Protein AF-A0A6J8AT27-F1 (afdb_monomer_lite)

Sequence (338 aa):
MALLATCAKSGTFAFSKFGLFKLCPSSYSIGSSINRNYVTKKEKIDIHSLPKAPKRPMTSYLEFYKNHYNEIVENNNLQTDKKKASKAVQICSGMWESLDDVTRKGYQDRAHARLEAYKEEMQKFKDSLTPEQKELLKEAKKQKREEKVKKKEKKEEKQKNVEHGLPKRPLSSYMFFVNSKMPNPYSDKSATEYVQMLGHEWKELSKEDKQSFEELAAEAKEEYSLKMTQWVENMVEQGDGSDVKVSLLQKELEKLEVPKKNTSGYQIYRHHHKEGPLWSTLSDEEKEKWVKKAVKDLHRYEKEMEEWYQKIEDKGKTDFVEEMFELIKTNKKKPTKK

Structure (mmCIF, N/CA/C/O backbone):
data_AF-A0A6J8AT27-F1
#
_entry.id   AF-A0A6J8AT27-F1
#
loop_
_atom_site.group_PDB
_atom_site.id
_atom_site.type_symbol
_atom_site.label_atom_id
_atom_site.label_alt_id
_atom_site.label_comp_id
_atom_site.label_asym_id
_atom_site.label_entity_id
_atom_site.label_seq_id
_atom_site.pdbx_PDB_ins_code
_atom_site.Cartn_x
_atom_site.Cartn_y
_atom_site.Cartn_z
_atom_site.occupancy
_atom_site.B_iso_or_equiv
_atom_site.auth_seq_id
_atom_site.auth_comp_id
_atom_site.auth_asym_id
_atom_site.auth_atom_id
_atom_site.pdbx_PDB_model_num
ATOM 1 N N . MET A 1 1 ? -71.334 -2.312 26.189 1.00 34.91 1 MET A N 1
ATOM 2 C CA . MET A 1 1 ? -71.419 -1.280 27.245 1.00 34.91 1 MET A CA 1
ATOM 3 C C . MET A 1 1 ? -69.989 -0.910 27.608 1.00 34.91 1 MET A C 1
ATOM 5 O O . MET A 1 1 ? -69.280 -1.767 28.102 1.00 34.91 1 MET A O 1
ATOM 9 N N . ALA A 1 2 ? -69.426 0.119 26.979 1.00 34.34 2 ALA A N 1
ATOM 10 C CA . ALA A 1 2 ? -69.511 1.532 27.371 1.00 34.34 2 ALA A CA 1
ATOM 11 C C . ALA A 1 2 ? -68.630 1.850 28.592 1.00 34.34 2 ALA A C 1
ATOM 13 O O . ALA A 1 2 ? -68.948 1.402 29.684 1.00 34.34 2 ALA A O 1
ATOM 14 N N . LEU A 1 3 ? -67.553 2.607 28.334 1.00 33.44 3 LEU A N 1
ATOM 15 C CA . LEU A 1 3 ? -66.876 3.639 29.149 1.00 33.44 3 LEU A CA 1
ATOM 16 C C . LEU A 1 3 ? -65.712 4.169 28.264 1.00 33.44 3 LEU A C 1
ATOM 18 O O . LEU A 1 3 ? -64.708 3.485 28.108 1.00 33.44 3 LEU A O 1
ATOM 22 N N . LEU A 1 4 ? -65.962 5.101 27.328 1.00 37.53 4 LEU A N 1
ATOM 23 C CA . LEU A 1 4 ? -65.760 6.571 27.412 1.00 37.53 4 LEU A CA 1
ATOM 24 C C . LEU A 1 4 ? -64.344 6.968 27.895 1.00 37.53 4 LEU A C 1
ATOM 26 O O . LEU A 1 4 ? -63.989 6.665 29.024 1.00 37.53 4 LEU A O 1
ATOM 30 N N . ALA A 1 5 ? -63.463 7.449 26.996 1.00 32.72 5 ALA A N 1
ATOM 31 C CA . ALA A 1 5 ? -63.202 8.872 26.648 1.00 32.72 5 ALA A CA 1
ATOM 32 C C . ALA A 1 5 ? -62.362 9.569 27.753 1.00 32.72 5 ALA A C 1
ATOM 34 O O . ALA A 1 5 ? -62.680 9.418 28.918 1.00 32.72 5 ALA A O 1
ATOM 35 N N . THR A 1 6 ? -61.250 10.286 27.563 1.00 30.66 6 THR A N 1
ATOM 36 C CA . THR A 1 6 ? -60.749 11.233 26.550 1.00 30.66 6 THR A CA 1
ATOM 37 C C . THR A 1 6 ? -59.268 11.527 26.871 1.00 30.66 6 THR A C 1
ATOM 39 O O . THR A 1 6 ? -58.962 11.672 28.050 1.00 30.66 6 THR A O 1
ATOM 42 N N . CYS A 1 7 ? -58.383 11.753 25.892 1.00 27.89 7 CYS A N 1
ATOM 43 C CA . CYS A 1 7 ? -57.452 12.899 25.927 1.00 27.89 7 CYS A CA 1
ATOM 44 C C . CYS A 1 7 ? -56.793 13.113 24.557 1.00 27.89 7 CYS A C 1
ATOM 46 O O . CYS A 1 7 ? -56.436 12.167 23.858 1.00 27.89 7 CYS A O 1
ATOM 48 N N . ALA A 1 8 ? -56.694 14.379 24.175 1.00 30.05 8 ALA A N 1
ATOM 49 C CA . ALA A 1 8 ? -56.298 14.869 22.872 1.00 30.05 8 ALA A CA 1
ATOM 50 C C . ALA A 1 8 ? -54.830 15.328 22.850 1.00 30.05 8 ALA A C 1
ATOM 52 O O . ALA A 1 8 ? -54.323 15.832 23.843 1.00 30.05 8 ALA A O 1
ATOM 53 N N . LYS A 1 9 ? -54.237 15.250 21.651 1.00 37.06 9 LYS A N 1
ATOM 54 C CA . LYS A 1 9 ? -53.250 16.176 21.061 1.00 37.06 9 LYS A CA 1
ATOM 55 C C . LYS A 1 9 ? -52.010 16.553 21.892 1.00 37.06 9 LYS A C 1
ATOM 57 O O . LYS A 1 9 ? -52.036 17.527 22.634 1.00 37.06 9 LYS A O 1
ATOM 62 N N . SER A 1 10 ? -50.874 15.969 21.516 1.00 31.59 10 SER A N 1
ATOM 63 C CA . SER A 1 10 ? -49.623 16.707 21.269 1.00 31.59 10 SER A CA 1
ATOM 64 C C . SER A 1 10 ? -48.615 15.821 20.521 1.00 31.59 10 SER A C 1
ATOM 66 O O . SER A 1 10 ? -48.474 14.642 20.821 1.00 31.59 10 SER A O 1
ATOM 68 N N . GLY A 1 11 ? -47.929 16.386 19.522 1.00 30.30 11 GLY A N 1
ATOM 69 C CA . GLY A 1 11 ? -46.690 15.812 18.983 1.00 30.30 11 GLY A CA 1
ATOM 70 C C . GLY A 1 11 ? -46.815 14.838 17.811 1.00 30.30 11 GLY A C 1
ATOM 71 O O . GLY A 1 11 ? -46.318 13.720 17.874 1.00 30.30 11 GLY A O 1
ATOM 72 N N . THR A 1 12 ? -47.390 15.269 16.689 1.00 34.19 12 THR A N 1
ATOM 73 C CA . THR A 1 12 ? -47.026 14.700 15.383 1.00 34.19 12 THR A CA 1
ATOM 74 C C . THR A 1 12 ? -45.590 15.119 15.047 1.00 34.19 12 THR A C 1
ATOM 76 O O . THR A 1 12 ? -45.389 16.171 14.445 1.00 34.19 12 THR A O 1
ATOM 79 N N . PHE A 1 13 ? -44.598 14.321 15.447 1.00 31.80 13 PHE A N 1
ATOM 80 C CA . PHE A 1 13 ? -43.257 14.347 14.855 1.00 31.80 13 PHE A CA 1
ATOM 81 C C . PHE A 1 13 ? -43.034 13.050 14.075 1.00 31.80 13 PHE A C 1
ATOM 83 O O . PHE A 1 13 ? -43.391 11.952 14.501 1.00 31.80 13 PHE A O 1
ATOM 90 N N . ALA A 1 14 ? -42.561 13.216 12.847 1.00 33.97 14 ALA A N 1
ATOM 91 C CA . ALA A 1 14 ? -42.683 12.263 11.763 1.00 33.97 14 ALA A CA 1
ATOM 92 C C . ALA A 1 14 ? -41.766 11.033 11.910 1.00 33.97 14 ALA A C 1
ATOM 94 O O . ALA A 1 14 ? -40.697 10.973 11.313 1.00 33.97 14 ALA A O 1
ATOM 95 N N . PHE A 1 15 ? -42.246 9.974 12.564 1.00 32.34 15 PHE A N 1
ATOM 96 C CA . PHE A 1 15 ? -41.710 8.609 12.424 1.00 32.34 15 PHE A CA 1
ATOM 97 C C . PHE A 1 15 ? -42.198 7.925 11.126 1.00 32.34 15 PHE A C 1
ATOM 99 O O . PHE A 1 15 ? -42.659 6.789 11.125 1.00 32.34 15 PHE A O 1
ATOM 106 N N . SER A 1 16 ? -42.122 8.6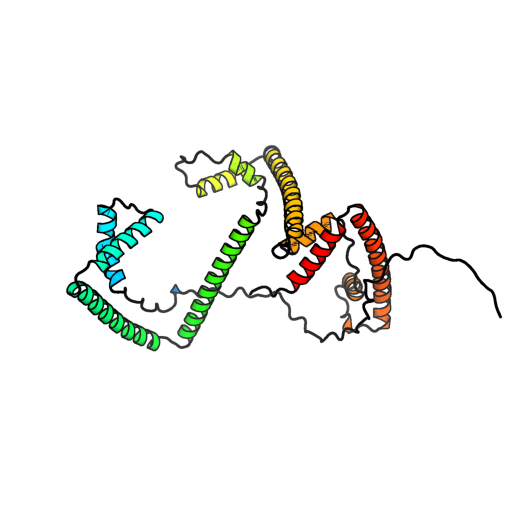25 9.987 1.00 30.66 16 SER A N 1
ATOM 107 C CA . SER A 1 16 ? -42.630 8.139 8.687 1.00 30.66 16 SER A CA 1
ATOM 108 C C . SER A 1 16 ? -41.528 7.797 7.669 1.00 30.66 16 SER A C 1
ATOM 110 O O . SER A 1 16 ? -41.795 7.764 6.467 1.00 30.66 16 SER A O 1
ATOM 112 N N . LYS A 1 17 ? -40.289 7.527 8.105 1.00 39.59 17 LYS A N 1
ATOM 113 C CA . LYS A 1 17 ? -39.197 7.126 7.188 1.00 39.59 17 LYS A CA 1
ATOM 114 C C . LYS A 1 17 ? -38.562 5.759 7.432 1.00 39.59 17 LYS A C 1
ATOM 116 O O . LYS A 1 17 ? -37.803 5.308 6.581 1.00 39.59 17 LYS A O 1
ATOM 121 N N . PHE A 1 18 ? -38.932 5.041 8.488 1.00 36.94 18 PHE A N 1
ATOM 122 C CA . PHE A 1 18 ? -38.456 3.675 8.693 1.00 36.94 18 PHE A CA 1
ATOM 123 C C . PHE A 1 18 ? -39.586 2.689 8.432 1.00 36.94 18 PHE A C 1
ATOM 125 O O . PHE A 1 18 ? -40.403 2.385 9.295 1.00 36.94 18 PHE A O 1
ATOM 132 N N . GLY A 1 19 ? -39.641 2.208 7.188 1.00 28.97 19 GLY A N 1
ATOM 133 C CA . GLY A 1 19 ? -40.446 1.048 6.846 1.00 28.97 19 GLY A CA 1
ATOM 134 C C . GLY A 1 19 ? -40.080 -0.098 7.782 1.00 28.97 19 GLY A C 1
ATOM 135 O O . GLY A 1 19 ? -38.922 -0.517 7.823 1.00 28.97 19 GLY A O 1
ATOM 136 N N . LEU A 1 20 ? -41.075 -0.584 8.530 1.00 31.92 20 LEU A N 1
ATOM 137 C CA . LEU A 1 20 ? -40.986 -1.837 9.262 1.00 31.92 20 LEU A CA 1
ATOM 138 C C . LEU A 1 20 ? -40.380 -2.890 8.333 1.00 31.92 20 LEU A C 1
ATOM 140 O O . LEU A 1 20 ? -40.971 -3.261 7.314 1.00 31.92 20 LEU A O 1
ATOM 144 N N . PHE A 1 21 ? -39.197 -3.372 8.706 1.00 31.98 21 PHE A N 1
ATOM 145 C CA . PHE A 1 21 ? -38.615 -4.585 8.164 1.00 31.98 21 PHE A CA 1
ATOM 146 C C . PHE A 1 21 ? -39.621 -5.716 8.399 1.00 31.98 21 PHE A C 1
ATOM 148 O O . PHE A 1 21 ? -39.691 -6.297 9.481 1.00 31.98 21 PHE A O 1
ATOM 155 N N . LYS A 1 22 ? -40.428 -6.031 7.378 1.00 31.80 22 LYS A N 1
ATOM 156 C CA . LYS A 1 22 ? -41.138 -7.306 7.313 1.00 31.80 22 LYS A CA 1
ATOM 157 C C . LYS A 1 22 ? -40.077 -8.391 7.441 1.00 31.80 22 LYS A C 1
ATOM 159 O O . LYS A 1 22 ? -39.197 -8.508 6.588 1.00 31.80 22 LYS A O 1
ATOM 164 N N . LEU A 1 23 ? -40.159 -9.147 8.530 1.00 31.53 23 LEU A N 1
ATOM 165 C CA . LEU A 1 23 ? -39.423 -10.382 8.744 1.00 31.53 23 LEU A CA 1
ATOM 166 C C . LEU A 1 23 ? -39.651 -11.284 7.526 1.00 31.53 23 LEU A C 1
ATOM 168 O O . LEU A 1 23 ? -40.709 -11.888 7.373 1.00 31.53 23 LEU A O 1
ATOM 172 N N . CYS A 1 24 ? -38.668 -11.328 6.631 1.00 26.86 24 CYS A N 1
ATOM 173 C CA . CYS A 1 24 ? -38.607 -12.328 5.582 1.00 26.86 24 CYS A CA 1
ATOM 174 C C . CYS A 1 24 ? -37.976 -13.578 6.215 1.00 2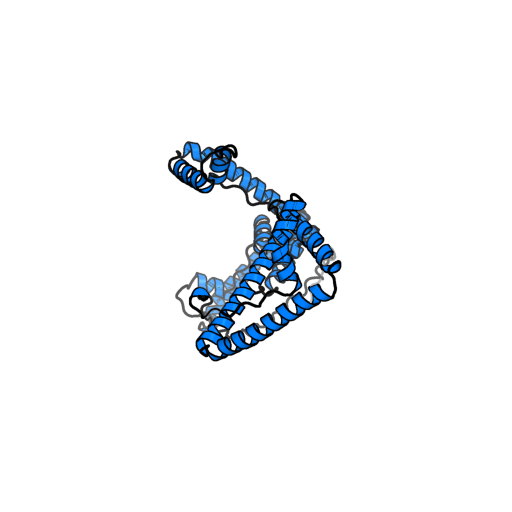6.86 24 CYS A C 1
ATOM 176 O O . CYS A 1 24 ? -36.870 -13.469 6.761 1.00 26.86 24 CYS A O 1
ATOM 178 N N . PRO A 1 25 ? -38.650 -14.742 6.215 1.00 30.45 25 PRO A N 1
ATOM 179 C CA . PRO A 1 25 ? -38.074 -15.964 6.749 1.00 30.45 25 PRO A CA 1
ATOM 180 C C . PRO A 1 25 ? -36.853 -16.325 5.905 1.00 30.45 25 PRO A C 1
ATOM 182 O O . PRO A 1 25 ? -36.943 -16.627 4.717 1.00 30.45 25 PRO A O 1
ATOM 185 N N . SER A 1 26 ? -35.687 -16.232 6.535 1.00 31.05 26 SER A N 1
ATOM 186 C CA . SER A 1 26 ? -34.415 -16.597 5.936 1.00 31.05 26 SER A CA 1
ATOM 187 C C . SER A 1 26 ? -34.383 -18.106 5.694 1.00 31.05 26 SER A C 1
ATOM 189 O O . SER A 1 26 ? -34.077 -18.887 6.596 1.00 31.05 26 SER A O 1
ATOM 191 N N . SER A 1 27 ? -34.695 -18.532 4.470 1.00 31.69 27 SER A N 1
ATOM 192 C CA . SER A 1 27 ? -34.329 -19.857 3.979 1.00 31.69 27 SER A CA 1
ATOM 193 C C . SER A 1 27 ? -32.813 -19.876 3.769 1.00 31.69 27 SER A C 1
ATOM 195 O O . SER A 1 27 ? -32.305 -19.570 2.686 1.00 31.69 27 SER A O 1
ATOM 197 N N . TYR A 1 28 ? -32.073 -20.185 4.833 1.00 31.94 28 TYR A N 1
ATOM 198 C CA . TYR A 1 28 ? -30.642 -20.439 4.743 1.00 31.94 28 TYR A CA 1
ATOM 199 C C . TYR A 1 28 ? -30.417 -21.739 3.968 1.00 31.94 28 TYR A C 1
ATOM 201 O O . TYR A 1 28 ? -30.623 -22.838 4.478 1.00 31.94 28 TYR A O 1
ATOM 209 N N . SER A 1 29 ? -29.968 -21.590 2.723 1.00 29.38 29 SER A N 1
ATOM 210 C CA . SER A 1 29 ? -29.289 -22.648 1.983 1.00 29.38 29 SER A CA 1
ATOM 211 C C . SER A 1 29 ? -28.045 -23.071 2.766 1.00 29.38 29 SER A C 1
ATOM 213 O O . SER A 1 29 ? -27.230 -22.236 3.176 1.00 29.38 29 SER A O 1
ATOM 215 N N . ILE A 1 30 ? -27.938 -24.375 3.013 1.00 34.06 30 ILE A N 1
ATOM 216 C CA . ILE A 1 30 ? -26.840 -25.029 3.721 1.00 34.06 30 ILE A CA 1
ATOM 217 C C . ILE A 1 30 ? -25.584 -24.902 2.853 1.00 34.06 30 ILE A C 1
ATOM 219 O O . ILE A 1 30 ? -25.289 -25.735 2.002 1.00 34.06 30 ILE A O 1
ATOM 223 N N . GLY A 1 31 ? -24.834 -23.823 3.058 1.00 28.94 31 GLY A N 1
ATOM 224 C CA . GLY A 1 31 ? -23.458 -23.719 2.598 1.00 28.94 31 GLY A CA 1
ATOM 225 C C . GLY A 1 31 ? -22.569 -24.485 3.567 1.00 28.94 31 GLY A C 1
ATOM 226 O O . GLY A 1 31 ? -22.361 -24.032 4.691 1.00 28.94 31 GLY A O 1
ATOM 227 N N . SER A 1 32 ? -22.055 -25.641 3.144 1.00 30.64 32 SER A N 1
ATOM 228 C CA . SER A 1 32 ? -21.068 -26.411 3.900 1.00 30.64 32 SER A CA 1
ATOM 229 C C . SER A 1 32 ? -19.923 -25.502 4.355 1.00 30.64 32 SER A C 1
ATOM 231 O O . SER A 1 32 ? -19.282 -24.839 3.531 1.00 30.64 32 SER A O 1
ATOM 233 N N . SER A 1 33 ? -19.653 -25.490 5.657 1.00 34.88 33 SER A N 1
ATOM 234 C CA . SER A 1 33 ? -18.494 -24.838 6.264 1.00 34.88 33 SER A CA 1
ATOM 235 C C . SER A 1 33 ? -17.209 -25.546 5.836 1.00 34.88 33 SER A C 1
ATOM 237 O O . SER A 1 33 ? -16.615 -26.303 6.596 1.00 34.88 33 SER A O 1
ATOM 239 N N . ILE A 1 34 ? -16.766 -25.301 4.603 1.00 36.19 34 ILE A N 1
ATOM 240 C CA . ILE A 1 34 ? -15.407 -25.627 4.189 1.00 36.19 34 ILE A CA 1
ATOM 241 C C . ILE A 1 34 ? -14.498 -24.589 4.839 1.00 36.19 34 ILE A C 1
ATOM 243 O O . ILE A 1 34 ? -14.634 -23.379 4.636 1.00 36.19 34 ILE A O 1
ATOM 247 N N . ASN A 1 35 ? -13.602 -25.111 5.667 1.00 35.22 35 ASN A N 1
ATOM 248 C CA . ASN A 1 35 ? -12.559 -24.430 6.412 1.00 35.22 35 ASN A CA 1
ATOM 249 C C . ASN A 1 35 ? -11.852 -23.374 5.537 1.00 35.22 35 ASN A C 1
ATOM 251 O O . ASN A 1 35 ? -11.045 -23.683 4.662 1.00 35.22 35 ASN A O 1
ATOM 255 N N . ARG A 1 36 ? -12.189 -22.099 5.740 1.00 41.38 36 ARG A N 1
ATOM 256 C CA . ARG A 1 36 ? -11.748 -20.979 4.901 1.00 41.38 36 ARG A CA 1
ATOM 257 C C . ARG A 1 36 ? -10.418 -20.413 5.411 1.00 41.38 36 ARG A C 1
ATOM 259 O O . ARG A 1 36 ? -10.345 -19.216 5.625 1.00 41.38 36 ARG A O 1
ATOM 266 N N . ASN A 1 37 ? -9.407 -21.250 5.674 1.00 41.59 37 ASN A N 1
ATOM 267 C CA . ASN A 1 37 ? -8.095 -20.799 6.181 1.00 41.59 37 ASN A CA 1
ATOM 268 C C . ASN A 1 37 ? -6.907 -21.718 5.830 1.00 41.59 37 ASN A C 1
ATOM 270 O O . ASN A 1 37 ? -5.960 -21.845 6.595 1.00 41.59 37 ASN A O 1
ATOM 274 N N . TYR A 1 38 ? -6.894 -22.277 4.621 1.00 38.09 38 TYR A N 1
ATOM 275 C CA . TYR A 1 38 ? -5.641 -22.668 3.967 1.00 38.09 38 TYR A CA 1
ATOM 276 C C . TYR A 1 38 ? -5.623 -22.065 2.566 1.00 38.09 38 TYR A C 1
ATOM 278 O O . TYR A 1 38 ? -5.854 -22.740 1.568 1.00 38.09 38 TYR A O 1
ATOM 286 N N . VAL A 1 39 ? -5.368 -20.757 2.470 1.00 43.12 39 VAL A N 1
ATOM 287 C CA . VAL A 1 39 ? -4.819 -20.228 1.218 1.00 43.12 39 VAL A CA 1
ATOM 288 C C . VAL A 1 39 ? -3.383 -20.731 1.183 1.00 43.12 39 VAL A C 1
ATOM 290 O O . VAL A 1 39 ? -2.487 -20.096 1.735 1.00 43.12 39 VAL A O 1
ATOM 293 N N . THR A 1 40 ? -3.171 -21.912 0.600 1.00 46.69 40 THR A N 1
ATOM 294 C CA . THR A 1 40 ? -1.835 -22.405 0.266 1.00 46.69 40 THR A CA 1
ATOM 295 C C . THR A 1 40 ? -1.150 -21.297 -0.523 1.00 46.69 40 THR A C 1
ATOM 297 O O . THR A 1 40 ? -1.601 -20.932 -1.613 1.00 46.69 40 THR A O 1
ATOM 300 N N . LYS A 1 41 ? -0.123 -20.677 0.066 1.00 56.88 41 LYS A N 1
ATOM 301 C CA . LYS A 1 41 ? 0.681 -19.649 -0.592 1.00 56.88 41 LYS A CA 1
ATOM 302 C C . LYS A 1 41 ? 1.229 -20.297 -1.859 1.00 56.88 41 LYS A C 1
ATOM 304 O O . LYS A 1 41 ? 2.099 -21.150 -1.751 1.00 56.88 41 LYS A O 1
ATOM 309 N N . LYS A 1 42 ? 0.659 -19.959 -3.026 1.00 64.19 42 LYS A N 1
ATOM 310 C CA . LYS A 1 42 ? 1.088 -20.526 -4.310 1.00 64.19 42 LYS A CA 1
ATOM 311 C C . LYS A 1 42 ? 2.605 -20.412 -4.387 1.00 64.19 42 LYS A C 1
ATOM 313 O O . LYS A 1 42 ? 3.136 -19.304 -4.253 1.00 64.19 42 LYS A O 1
ATOM 318 N N . GLU A 1 43 ? 3.275 -21.545 -4.545 1.00 74.12 43 GLU A N 1
ATOM 319 C CA . GLU A 1 43 ? 4.721 -21.563 -4.690 1.00 74.12 43 GLU A CA 1
ATOM 320 C C . GLU A 1 43 ? 5.100 -20.732 -5.917 1.00 74.12 43 GLU A C 1
ATOM 322 O O . GLU A 1 43 ? 4.465 -20.799 -6.978 1.00 74.12 43 GLU A O 1
ATOM 327 N N . LYS A 1 44 ? 6.094 -19.861 -5.733 1.00 78.88 44 LYS A N 1
ATOM 328 C CA . LYS A 1 44 ? 6.631 -19.074 -6.836 1.00 78.88 44 LYS A CA 1
ATOM 329 C C . LYS A 1 44 ? 7.359 -20.031 -7.758 1.00 78.88 44 LYS A C 1
ATOM 331 O O . LYS A 1 44 ? 8.286 -20.705 -7.322 1.00 78.88 44 LYS A O 1
ATOM 336 N N . ILE A 1 45 ? 6.952 -20.054 -9.019 1.00 82.31 45 ILE A N 1
ATOM 337 C CA . ILE A 1 45 ? 7.635 -20.862 -10.024 1.00 82.31 45 ILE A CA 1
ATOM 338 C C . ILE A 1 45 ? 9.022 -20.259 -10.225 1.00 82.31 45 ILE A C 1
ATOM 340 O O . ILE A 1 45 ? 9.139 -19.079 -10.572 1.00 82.31 45 ILE A O 1
ATOM 344 N N . ASP A 1 46 ? 10.066 -21.054 -9.999 1.00 81.00 46 ASP A N 1
ATOM 345 C CA . ASP A 1 46 ? 11.423 -20.633 -10.314 1.00 81.00 46 ASP A CA 1
ATOM 346 C C . ASP A 1 46 ? 11.587 -20.556 -11.835 1.00 81.00 46 ASP A C 1
ATOM 348 O O . ASP A 1 46 ? 11.636 -21.553 -12.545 1.00 81.00 46 ASP A O 1
ATOM 352 N N . ILE A 1 47 ? 11.642 -19.333 -12.354 1.00 76.69 47 ILE A N 1
ATOM 353 C CA . ILE A 1 47 ? 11.768 -19.077 -13.791 1.00 76.69 47 ILE A CA 1
ATOM 354 C C . ILE A 1 47 ? 13.189 -19.424 -14.274 1.00 76.69 47 ILE A C 1
ATOM 356 O O . ILE A 1 47 ? 13.398 -19.584 -15.476 1.00 76.69 47 ILE A O 1
ATOM 360 N N . HIS A 1 48 ? 14.172 -19.527 -13.371 1.00 79.50 48 HIS A N 1
ATOM 361 C CA . HIS A 1 48 ? 15.560 -19.813 -13.730 1.00 79.50 48 HIS A CA 1
ATOM 362 C C . HIS A 1 48 ? 15.822 -21.287 -14.044 1.00 79.50 48 HIS A C 1
ATOM 364 O O . HIS A 1 48 ? 16.723 -21.557 -14.838 1.00 79.50 48 HIS A O 1
ATOM 370 N N . SER A 1 49 ? 15.025 -22.202 -13.490 1.00 81.25 49 SER A N 1
ATOM 371 C CA . SER A 1 49 ? 15.096 -23.642 -13.767 1.00 81.25 49 SER A CA 1
ATOM 372 C C . SER A 1 49 ? 14.433 -24.048 -15.092 1.00 81.25 49 SER A C 1
ATOM 374 O O . SER A 1 49 ? 14.649 -25.156 -15.578 1.00 81.25 49 SER A O 1
ATOM 376 N N . LEU A 1 50 ? 13.656 -23.152 -15.714 1.00 82.81 50 LEU A N 1
ATOM 377 C CA . LEU A 1 50 ? 12.980 -23.402 -16.988 1.00 82.81 50 LEU A CA 1
ATOM 378 C C . LEU A 1 50 ? 13.862 -23.029 -18.196 1.00 82.81 50 LEU A C 1
ATOM 380 O O . LEU A 1 50 ? 14.622 -22.054 -18.129 1.00 82.81 50 LEU A O 1
ATOM 384 N N . PRO A 1 51 ? 13.719 -23.731 -19.342 1.00 85.50 51 PRO A N 1
ATOM 385 C CA . PRO A 1 51 ? 14.388 -23.354 -20.583 1.00 85.50 51 PRO A CA 1
ATOM 386 C C . PRO A 1 51 ? 14.130 -21.883 -20.938 1.00 85.50 51 PRO A C 1
ATOM 388 O O . PRO A 1 51 ? 12.987 -21.414 -20.982 1.00 85.50 51 PRO A O 1
ATOM 391 N N . LYS A 1 52 ? 15.206 -21.128 -21.180 1.00 86.38 52 LYS A N 1
ATOM 392 C CA . LYS A 1 52 ? 15.122 -19.688 -21.449 1.00 86.38 52 LYS A CA 1
ATOM 393 C C . LYS A 1 52 ? 14.662 -19.455 -22.881 1.00 86.38 52 LYS A C 1
ATOM 395 O O . LYS A 1 52 ? 15.359 -19.802 -23.825 1.00 86.38 52 LYS A O 1
ATOM 400 N N . ALA A 1 53 ? 13.513 -18.803 -23.025 1.00 89.00 53 ALA A N 1
ATOM 401 C CA . ALA A 1 53 ? 13.012 -18.404 -24.332 1.00 89.00 53 ALA A CA 1
ATOM 402 C C . ALA A 1 53 ? 13.981 -17.419 -25.020 1.00 89.00 53 ALA A C 1
ATOM 404 O O . ALA A 1 53 ? 14.432 -16.470 -24.357 1.00 89.00 53 ALA A O 1
ATOM 405 N N . PRO A 1 54 ? 14.239 -17.576 -26.334 1.00 92.31 54 PRO A N 1
ATOM 406 C CA . PRO A 1 54 ? 14.996 -16.604 -27.112 1.00 92.31 54 PRO A CA 1
ATOM 407 C C . PRO A 1 54 ? 14.426 -15.188 -26.944 1.00 92.31 54 PRO A C 1
ATOM 409 O O . PRO A 1 54 ? 13.203 -14.981 -26.886 1.00 92.31 54 PRO A O 1
ATOM 412 N N . LYS A 1 55 ? 15.302 -14.182 -26.855 1.00 92.38 55 LYS A N 1
ATOM 413 C CA . LYS A 1 55 ? 14.902 -12.770 -26.728 1.00 92.38 55 LYS A CA 1
ATOM 414 C C . LYS A 1 55 ? 14.646 -12.172 -28.106 1.00 92.38 55 LYS A C 1
ATOM 416 O O . LYS A 1 55 ? 15.382 -12.448 -29.042 1.00 92.38 55 LYS A O 1
ATOM 421 N N . ARG A 1 56 ? 13.636 -11.304 -28.207 1.00 92.81 56 ARG A N 1
ATOM 422 C CA . ARG A 1 56 ? 13.378 -10.553 -29.443 1.00 92.81 56 ARG A CA 1
ATOM 423 C C . ARG A 1 56 ? 14.612 -9.716 -29.820 1.00 92.81 56 ARG A C 1
ATOM 425 O O . ARG A 1 56 ? 15.141 -9.038 -28.934 1.00 92.81 56 ARG A O 1
ATOM 432 N N . PRO A 1 57 ? 15.048 -9.732 -31.091 1.00 95.12 57 PRO A N 1
ATOM 433 C CA . PRO A 1 57 ? 16.157 -8.909 -31.547 1.00 95.12 57 PRO A CA 1
ATOM 434 C C . PRO A 1 57 ? 15.769 -7.428 -31.517 1.00 95.12 57 PRO A C 1
ATOM 436 O O . PRO A 1 57 ? 14.591 -7.070 -31.559 1.00 95.12 57 PRO A O 1
ATOM 439 N N . MET A 1 58 ? 16.774 -6.556 -31.431 1.00 93.69 58 MET A N 1
ATOM 440 C CA . MET A 1 58 ? 16.565 -5.106 -31.470 1.00 93.69 58 MET A CA 1
ATOM 441 C C . MET A 1 58 ? 15.970 -4.678 -32.816 1.00 93.69 58 MET A C 1
ATOM 443 O O . MET A 1 58 ? 16.318 -5.241 -33.852 1.00 93.69 58 MET A O 1
ATOM 447 N N . THR A 1 59 ? 15.112 -3.662 -32.819 1.00 96.31 59 THR A N 1
ATOM 448 C CA . THR A 1 59 ? 14.650 -3.027 -34.062 1.00 96.31 59 THR A CA 1
ATOM 449 C C . THR A 1 59 ? 15.784 -2.227 -34.717 1.00 96.31 59 THR A C 1
ATOM 451 O O . THR A 1 59 ? 16.837 -2.035 -34.105 1.00 96.31 59 THR A O 1
ATOM 454 N N . SER A 1 60 ? 15.583 -1.758 -35.952 1.00 96.44 60 SER A N 1
ATOM 455 C CA . SER A 1 60 ? 16.558 -0.938 -36.692 1.00 96.44 60 SER A CA 1
ATOM 456 C C . SER A 1 60 ? 16.973 0.314 -35.911 1.00 96.44 60 SER A C 1
ATOM 458 O O . SER A 1 60 ? 18.159 0.534 -35.684 1.00 96.44 60 SER A O 1
ATOM 460 N N . TYR A 1 61 ? 15.996 1.066 -35.395 1.00 95.00 61 TYR A N 1
ATOM 461 C CA . TYR A 1 61 ? 16.250 2.238 -34.553 1.00 95.00 61 TYR A CA 1
ATOM 462 C C . TYR A 1 61 ? 16.954 1.889 -33.235 1.00 95.00 61 TYR A C 1
ATOM 464 O O . TYR A 1 61 ? 17.857 2.601 -32.820 1.00 95.00 61 TYR A O 1
ATOM 472 N N . LEU A 1 62 ? 16.583 0.791 -32.562 1.00 94.88 62 LEU A N 1
ATOM 473 C CA . LEU A 1 62 ? 17.222 0.411 -31.294 1.00 94.88 62 LEU A CA 1
ATOM 474 C C . LEU A 1 62 ? 18.682 -0.032 -31.477 1.00 94.88 62 LEU A C 1
ATOM 476 O O . LEU A 1 62 ? 19.495 0.181 -30.581 1.00 94.88 62 LEU A O 1
ATOM 480 N N . GLU A 1 63 ? 19.013 -0.643 -32.618 1.00 94.69 63 GLU A N 1
ATOM 481 C CA . GLU A 1 63 ? 20.399 -0.942 -32.998 1.00 94.69 63 GLU A CA 1
ATOM 482 C C . GLU A 1 63 ? 21.192 0.351 -33.208 1.00 94.69 63 GLU A C 1
ATOM 484 O O . GLU A 1 63 ? 22.247 0.519 -32.603 1.00 94.69 63 GLU A O 1
ATOM 489 N N . PHE A 1 64 ? 20.645 1.287 -33.990 1.00 94.88 64 PHE A N 1
ATOM 490 C CA . PHE A 1 64 ? 21.239 2.607 -34.192 1.00 94.88 64 PHE A CA 1
ATOM 491 C C . PHE A 1 64 ? 21.436 3.355 -32.866 1.00 94.88 64 PHE A C 1
ATOM 493 O O . PHE A 1 64 ? 22.543 3.786 -32.553 1.00 94.88 64 PHE A O 1
ATOM 500 N N . TYR A 1 65 ? 20.394 3.416 -32.032 1.00 93.62 65 TYR A N 1
ATOM 501 C CA . TYR A 1 65 ? 20.443 4.031 -30.708 1.00 93.62 65 TYR A CA 1
ATOM 502 C C . TYR A 1 65 ? 21.550 3.429 -29.849 1.00 93.62 65 TYR A C 1
ATOM 504 O O . TYR A 1 65 ? 22.328 4.164 -29.256 1.00 93.62 65 TYR A O 1
ATOM 512 N N . LYS A 1 66 ? 21.668 2.098 -29.809 1.00 93.00 66 LYS A N 1
ATOM 513 C CA . LYS A 1 66 ? 22.723 1.424 -29.045 1.00 93.00 66 LYS A CA 1
ATOM 514 C C . LYS A 1 66 ? 24.125 1.799 -29.540 1.00 93.00 66 LYS A C 1
ATOM 516 O O . LYS A 1 66 ? 25.012 1.975 -28.709 1.00 93.00 66 LYS A O 1
ATOM 521 N N . ASN A 1 67 ? 24.318 1.910 -30.853 1.00 92.44 67 ASN A N 1
ATOM 522 C CA . ASN A 1 67 ? 25.619 2.211 -31.451 1.00 92.44 67 ASN A CA 1
ATOM 523 C C . ASN A 1 67 ? 26.044 3.670 -31.219 1.00 92.44 67 ASN A C 1
ATOM 525 O O . ASN A 1 67 ? 27.221 3.921 -30.991 1.00 92.44 67 ASN A O 1
ATOM 529 N N . HIS A 1 68 ? 25.091 4.606 -31.209 1.00 90.25 68 HIS A N 1
ATOM 530 C CA . HIS A 1 68 ? 25.360 6.042 -31.050 1.00 90.25 68 HIS A CA 1
ATOM 531 C C . HIS A 1 68 ? 25.114 6.576 -29.630 1.00 90.25 68 HIS A C 1
ATOM 533 O O . HIS A 1 68 ? 25.343 7.752 -29.364 1.00 90.25 68 HIS A O 1
ATOM 539 N N . TYR A 1 69 ? 24.660 5.741 -28.688 1.00 89.25 69 TYR A N 1
ATOM 540 C CA . TYR A 1 69 ? 24.314 6.191 -27.335 1.00 89.25 69 TYR A CA 1
ATOM 541 C C . TYR A 1 69 ? 25.495 6.841 -26.605 1.00 89.25 69 TYR A C 1
ATOM 543 O O . TYR A 1 69 ? 25.341 7.925 -26.045 1.00 89.25 69 TYR A O 1
ATOM 551 N N . ASN A 1 70 ? 26.663 6.192 -26.620 1.00 88.25 70 ASN A N 1
ATOM 552 C CA . ASN A 1 70 ? 27.847 6.692 -25.916 1.00 88.25 70 ASN A CA 1
ATOM 553 C C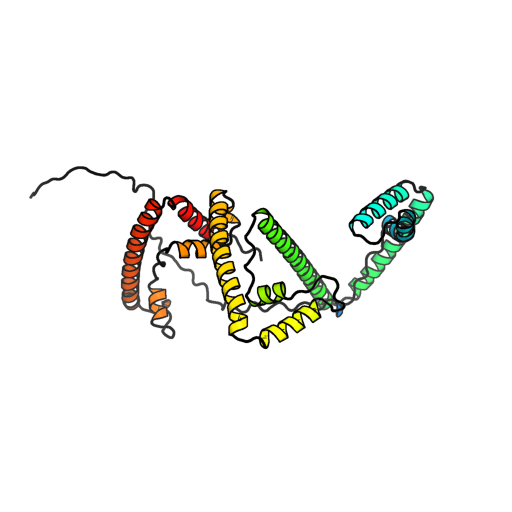 . ASN A 1 70 ? 28.323 8.022 -26.515 1.00 88.25 70 ASN A C 1
ATOM 555 O O . ASN A 1 70 ? 28.536 8.975 -25.775 1.00 88.25 70 ASN A O 1
ATOM 559 N N . GLU A 1 71 ? 28.368 8.116 -27.846 1.00 89.25 71 GLU A N 1
ATOM 560 C CA . GLU A 1 71 ? 28.734 9.337 -28.574 1.00 89.25 71 GLU A CA 1
ATOM 561 C C . GLU A 1 71 ? 27.797 10.506 -28.231 1.00 89.25 71 GLU A C 1
ATOM 563 O O . GLU A 1 71 ? 28.243 11.608 -27.915 1.00 89.25 71 GLU A O 1
ATOM 568 N N . ILE A 1 72 ? 26.481 10.268 -28.228 1.00 87.75 72 ILE A N 1
ATOM 569 C CA . ILE A 1 72 ? 25.489 11.293 -27.878 1.00 87.75 72 ILE A CA 1
ATOM 570 C C . ILE A 1 72 ? 25.672 11.754 -26.432 1.00 87.75 72 ILE A C 1
ATOM 572 O O . ILE A 1 72 ? 25.542 12.946 -26.145 1.00 87.75 72 ILE A O 1
ATOM 576 N N . VAL A 1 73 ? 25.954 10.821 -25.522 1.00 86.06 73 VAL A N 1
ATOM 577 C CA . VAL A 1 73 ? 26.172 11.116 -24.106 1.00 86.06 73 VAL A CA 1
ATOM 578 C C . VAL A 1 73 ? 27.428 11.959 -23.896 1.00 86.06 73 VAL A C 1
ATOM 580 O O . VAL A 1 73 ? 27.357 12.957 -23.176 1.00 86.06 73 VAL A O 1
ATOM 583 N N . GLU A 1 74 ? 28.535 11.593 -24.538 1.00 86.06 74 GLU A N 1
ATOM 584 C CA . GLU A 1 74 ? 29.823 12.287 -24.444 1.00 86.06 74 GLU A CA 1
ATOM 585 C C . GLU A 1 74 ? 29.742 13.690 -25.051 1.00 86.06 74 GLU A C 1
ATOM 587 O O . GLU A 1 74 ? 29.988 14.675 -24.356 1.00 86.06 74 GLU A O 1
ATOM 592 N N . ASN A 1 75 ? 29.264 13.810 -26.292 1.00 86.88 75 ASN A N 1
ATOM 593 C CA . ASN A 1 75 ? 29.197 15.089 -27.007 1.00 86.88 75 ASN A CA 1
ATOM 594 C C . ASN A 1 75 ? 28.257 16.112 -26.348 1.00 86.88 75 ASN A C 1
ATOM 596 O O . ASN A 1 75 ? 28.399 17.315 -26.555 1.00 86.88 75 ASN A O 1
ATOM 600 N N . ASN A 1 76 ? 27.287 15.653 -25.554 1.00 82.31 76 ASN A N 1
ATOM 601 C CA . ASN A 1 76 ? 26.307 16.518 -24.894 1.00 82.31 76 ASN A CA 1
ATOM 602 C C . ASN A 1 76 ? 26.491 16.595 -23.369 1.00 82.31 76 ASN A C 1
ATOM 604 O O . ASN A 1 76 ? 25.619 17.141 -22.683 1.00 82.31 76 ASN A O 1
ATOM 608 N N . ASN A 1 77 ? 27.586 16.047 -22.822 1.00 80.81 77 ASN A N 1
ATOM 609 C CA . ASN A 1 77 ? 27.863 15.983 -21.380 1.00 80.81 77 ASN A CA 1
ATOM 610 C C . ASN A 1 77 ? 26.675 15.428 -20.555 1.00 80.81 77 ASN A C 1
ATOM 612 O O . ASN A 1 77 ? 26.363 15.880 -19.444 1.00 80.81 77 ASN A O 1
ATOM 616 N N . LEU A 1 78 ? 25.970 14.433 -21.105 1.00 75.12 78 LEU A N 1
ATOM 617 C CA . LEU A 1 78 ? 24.779 13.827 -20.507 1.00 75.12 78 LEU A CA 1
ATOM 618 C C . LEU A 1 78 ? 25.158 12.654 -19.592 1.00 75.12 78 LEU A C 1
ATOM 620 O O . LEU A 1 78 ? 24.793 11.514 -19.856 1.00 75.12 78 LEU A O 1
ATOM 624 N N . GLN A 1 79 ? 25.868 12.915 -18.490 1.00 69.94 79 GLN A N 1
ATOM 625 C CA . GLN A 1 79 ? 26.117 11.882 -17.469 1.00 69.94 79 GLN A CA 1
ATOM 626 C C . GLN A 1 79 ? 24.814 11.224 -16.956 1.00 69.94 79 GLN A C 1
ATOM 628 O O . GLN A 1 79 ? 23.733 11.807 -17.061 1.00 69.94 79 GLN A O 1
ATOM 633 N N . THR A 1 80 ? 24.949 10.020 -16.380 1.00 60.56 80 THR A N 1
ATOM 634 C CA . THR A 1 80 ? 23.963 8.938 -16.115 1.00 60.56 80 THR A CA 1
ATOM 635 C C . THR A 1 80 ? 22.740 9.251 -15.222 1.00 60.56 80 THR A C 1
ATOM 637 O O . THR A 1 80 ? 22.234 8.376 -14.519 1.00 60.56 80 THR A O 1
ATOM 640 N N . ASP A 1 81 ? 22.190 10.462 -15.259 1.00 63.78 81 ASP A N 1
ATOM 641 C CA . ASP A 1 81 ? 20.924 10.793 -14.602 1.00 63.78 81 ASP A CA 1
ATOM 642 C C . ASP A 1 81 ? 19.718 10.423 -15.493 1.00 63.78 81 ASP A C 1
ATOM 644 O O . ASP A 1 81 ? 19.698 10.667 -16.704 1.00 63.78 81 ASP A O 1
ATOM 648 N N . LYS A 1 82 ? 18.657 9.870 -14.894 1.00 64.38 82 LYS A N 1
ATOM 649 C CA . LYS A 1 82 ? 17.436 9.424 -15.593 1.00 64.38 82 LYS A CA 1
ATOM 650 C C . LYS A 1 82 ? 16.776 10.540 -16.406 1.00 64.38 82 LYS A C 1
ATOM 652 O O . LYS A 1 82 ? 16.219 10.264 -17.465 1.00 64.38 82 LYS A O 1
ATOM 657 N N . LYS A 1 83 ? 16.837 11.791 -15.933 1.00 64.75 83 LYS A N 1
ATOM 658 C CA . LYS A 1 83 ? 16.302 12.955 -16.665 1.00 64.75 83 LYS A CA 1
ATOM 659 C C . LYS A 1 83 ? 17.116 13.278 -17.927 1.00 64.75 83 LYS A C 1
ATOM 661 O O . LYS A 1 83 ? 16.549 13.746 -18.909 1.00 64.75 83 LYS A O 1
ATOM 666 N N . LYS A 1 84 ? 18.418 12.975 -17.938 1.00 69.06 84 LYS A N 1
ATOM 667 C CA . LYS A 1 84 ? 19.324 13.220 -19.073 1.00 69.06 84 LYS A CA 1
ATOM 668 C C . LYS A 1 84 ? 19.234 12.122 -20.142 1.00 69.06 84 LYS A C 1
ATOM 670 O O . LYS A 1 84 ? 19.361 12.426 -21.325 1.00 69.06 84 LYS A O 1
ATOM 675 N N . ALA A 1 85 ? 18.872 10.893 -19.759 1.00 75.75 85 ALA A N 1
ATOM 676 C CA . ALA A 1 85 ? 18.591 9.805 -20.704 1.00 75.75 85 ALA A CA 1
ATOM 677 C C . ALA A 1 85 ? 17.458 10.147 -21.696 1.00 75.75 85 ALA A C 1
ATOM 679 O O . ALA A 1 85 ? 17.545 9.800 -22.871 1.00 75.75 85 ALA A O 1
ATOM 680 N N . SER A 1 86 ? 16.430 10.891 -21.261 1.00 85.62 86 SER A N 1
ATOM 681 C CA . SER A 1 86 ? 15.358 11.368 -22.152 1.00 85.62 86 SER A CA 1
ATOM 682 C C . SER A 1 86 ? 15.881 12.306 -23.246 1.00 85.62 86 SER A C 1
ATOM 684 O O . SER A 1 86 ? 15.441 12.219 -24.390 1.00 85.62 86 SER A O 1
ATOM 686 N N . LYS A 1 87 ? 16.838 13.181 -22.911 1.00 87.44 87 LYS A N 1
ATOM 687 C CA . LYS A 1 87 ? 17.448 14.117 -23.865 1.00 87.44 87 LYS A CA 1
ATOM 688 C C . LYS A 1 87 ? 18.314 13.380 -24.891 1.00 87.44 87 LYS A C 1
ATOM 690 O O . LYS A 1 87 ? 18.241 13.687 -26.074 1.00 87.44 87 LYS A O 1
ATOM 695 N N . ALA A 1 88 ? 19.052 12.352 -24.467 1.00 88.44 88 ALA A N 1
ATOM 696 C CA . ALA A 1 88 ? 19.816 11.497 -25.379 1.00 88.44 88 ALA A CA 1
ATOM 697 C C . ALA A 1 88 ? 18.912 10.752 -26.382 1.00 88.44 88 ALA A C 1
ATOM 699 O O . ALA A 1 88 ? 19.245 10.661 -27.560 1.00 88.44 88 ALA A O 1
ATOM 700 N N . VAL A 1 89 ? 17.742 10.264 -25.943 1.00 90.94 89 VAL A N 1
ATOM 701 C CA . VAL A 1 89 ? 16.744 9.649 -26.842 1.00 90.94 89 VAL A CA 1
ATOM 702 C C 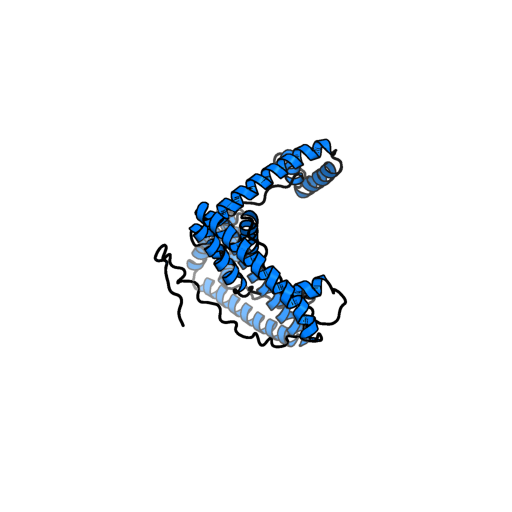. VAL A 1 89 ? 16.224 10.651 -27.873 1.00 90.94 89 VAL A C 1
ATOM 704 O O . VAL A 1 89 ? 16.154 10.315 -29.051 1.00 90.94 89 VAL A O 1
ATOM 707 N N . GLN A 1 90 ? 15.911 11.883 -27.461 1.00 91.31 90 GLN A N 1
ATOM 708 C CA . GLN A 1 90 ? 15.451 12.932 -28.380 1.00 91.31 90 GLN A CA 1
ATOM 709 C C . GLN A 1 90 ? 16.507 13.275 -29.438 1.00 91.31 90 GLN A C 1
ATOM 711 O O . GLN A 1 90 ? 16.187 13.318 -30.622 1.00 91.31 90 GLN A O 1
ATOM 716 N N . ILE A 1 91 ? 17.769 13.446 -29.028 1.00 91.38 91 ILE A N 1
ATOM 717 C CA . ILE A 1 91 ? 18.883 13.719 -29.950 1.00 91.38 91 ILE A CA 1
ATOM 718 C C . ILE A 1 91 ? 19.064 12.554 -30.928 1.00 91.38 91 ILE A C 1
ATOM 720 O O . ILE A 1 91 ? 19.138 12.769 -32.134 1.00 91.38 91 ILE A O 1
ATOM 724 N N . CYS A 1 92 ? 19.056 11.314 -30.432 1.00 93.31 92 CYS A N 1
ATOM 725 C CA . CYS A 1 92 ? 19.182 10.138 -31.287 1.00 93.31 92 CYS A CA 1
ATOM 726 C C . CYS A 1 92 ? 18.012 10.000 -32.275 1.00 93.31 92 CYS A C 1
ATOM 728 O O . CYS A 1 92 ? 18.220 9.591 -33.413 1.00 93.31 92 CYS A O 1
ATOM 730 N N . SER A 1 93 ? 16.787 10.349 -31.859 1.00 94.38 93 SER A N 1
ATOM 731 C CA . SER A 1 93 ? 15.621 10.394 -32.755 1.00 94.38 93 SER A CA 1
ATOM 732 C C . SER A 1 93 ? 15.827 11.396 -33.888 1.00 94.38 93 SER A C 1
ATOM 734 O O . SER A 1 93 ? 15.661 11.033 -35.047 1.00 94.38 93 SER A O 1
ATOM 736 N N . GLY A 1 94 ? 16.273 12.616 -33.571 1.00 94.50 94 GLY A N 1
ATOM 737 C CA . GLY A 1 94 ? 16.577 13.631 -34.584 1.00 94.50 94 GLY A CA 1
ATOM 738 C C . GLY A 1 94 ? 17.695 13.197 -35.539 1.00 94.50 94 GLY A C 1
ATOM 739 O O . GLY A 1 94 ? 17.588 13.392 -36.749 1.00 94.50 94 GLY A O 1
ATOM 740 N N . MET A 1 95 ? 18.736 12.531 -35.021 1.00 93.19 95 MET A N 1
ATOM 741 C CA . MET A 1 95 ? 19.789 11.945 -35.858 1.00 93.19 95 MET A CA 1
ATOM 742 C C . MET A 1 95 ? 19.206 10.888 -36.796 1.00 93.19 95 MET A C 1
ATOM 744 O O . MET A 1 95 ? 19.428 10.969 -37.996 1.00 93.19 95 MET A O 1
ATOM 748 N N . TRP A 1 96 ? 18.404 9.952 -36.277 1.00 95.31 96 TRP A N 1
ATOM 749 C CA . TRP A 1 96 ? 17.762 8.894 -37.063 1.00 95.31 96 TRP A CA 1
ATOM 750 C C . TRP A 1 96 ? 16.855 9.423 -38.182 1.00 95.31 96 TRP A C 1
ATOM 752 O O . TRP A 1 96 ? 16.846 8.878 -39.289 1.00 95.31 96 TRP A O 1
ATOM 762 N N . GLU A 1 97 ? 16.109 10.495 -37.920 1.00 94.25 97 GLU A N 1
ATOM 763 C CA . GLU A 1 97 ? 15.277 11.183 -38.917 1.00 94.25 97 GLU A CA 1
ATOM 764 C C . GLU A 1 97 ? 16.113 11.886 -39.995 1.00 94.25 97 GLU A C 1
ATOM 766 O O . GLU A 1 97 ? 15.698 11.941 -41.151 1.00 94.25 97 GLU A O 1
ATOM 771 N N . SER A 1 98 ? 17.323 12.325 -39.645 1.00 94.00 98 SER A N 1
ATOM 772 C CA . SER A 1 98 ? 18.266 12.976 -40.564 1.00 94.00 98 SER A CA 1
ATOM 773 C C . SER A 1 98 ? 19.154 11.997 -41.350 1.00 94.00 98 SER A C 1
ATOM 775 O O . SER A 1 98 ? 19.900 12.437 -42.222 1.00 94.00 98 SER A O 1
ATOM 777 N N . LEU A 1 99 ? 19.110 10.686 -41.056 1.00 94.31 99 LEU A N 1
ATOM 778 C CA . LEU A 1 99 ? 19.869 9.678 -41.810 1.00 94.31 99 LEU A CA 1
ATOM 779 C C . LEU A 1 99 ? 19.429 9.612 -43.277 1.00 94.31 99 LEU A C 1
ATOM 781 O O . LEU A 1 99 ? 18.240 9.708 -43.586 1.00 94.31 99 LEU A O 1
ATOM 785 N N . ASP A 1 100 ? 20.388 9.333 -44.158 1.00 94.75 100 ASP A N 1
ATOM 786 C CA . ASP A 1 100 ? 20.121 9.012 -45.552 1.00 94.75 100 ASP A CA 1
ATOM 787 C C . ASP A 1 100 ? 19.312 7.712 -45.680 1.00 94.75 100 ASP A C 1
ATOM 789 O O . ASP A 1 100 ? 19.455 6.761 -44.900 1.00 94.75 100 ASP A O 1
ATOM 793 N N . ASP A 1 101 ? 18.456 7.658 -46.700 1.00 93.19 101 ASP A N 1
ATOM 794 C CA . ASP A 1 101 ? 17.541 6.533 -46.892 1.00 93.19 101 ASP A CA 1
ATOM 795 C C . ASP A 1 101 ? 18.271 5.214 -47.170 1.00 93.19 101 ASP A C 1
ATOM 797 O O . ASP A 1 101 ? 17.774 4.149 -46.800 1.00 93.19 101 ASP A O 1
ATOM 801 N N . VAL A 1 102 ? 19.471 5.265 -47.758 1.00 94.81 102 VAL A N 1
ATOM 802 C CA . VAL A 1 102 ? 20.278 4.075 -48.060 1.00 94.81 102 VAL A CA 1
ATOM 803 C C . VAL A 1 102 ? 20.788 3.434 -46.769 1.00 94.81 102 VAL A C 1
ATOM 805 O O . VAL A 1 102 ? 20.557 2.245 -46.527 1.00 94.81 102 VAL A O 1
ATOM 808 N N . THR A 1 103 ? 21.420 4.216 -45.896 1.00 93.06 103 THR A N 1
ATOM 809 C CA . THR A 1 103 ? 21.930 3.742 -44.605 1.00 93.06 103 THR A CA 1
ATOM 810 C C . THR A 1 103 ? 20.786 3.311 -43.695 1.00 93.06 103 THR A C 1
ATOM 812 O O . THR A 1 103 ? 20.852 2.241 -43.077 1.00 93.06 103 THR A O 1
ATOM 815 N N . ARG A 1 104 ? 19.693 4.087 -43.655 1.00 94.31 104 ARG A N 1
ATOM 816 C CA . ARG A 1 104 ? 18.477 3.736 -42.909 1.00 94.31 104 ARG A CA 1
ATOM 817 C C . ARG A 1 104 ? 17.905 2.394 -43.365 1.00 94.31 104 ARG A C 1
ATOM 819 O O . ARG A 1 104 ? 17.583 1.556 -42.518 1.00 94.31 104 ARG A O 1
ATOM 826 N N . LYS A 1 105 ? 17.821 2.161 -44.678 1.00 95.44 105 LYS A N 1
ATOM 827 C CA . LYS A 1 105 ? 17.370 0.887 -45.251 1.00 95.44 105 LYS A CA 1
ATOM 828 C C . LYS A 1 105 ? 18.296 -0.266 -44.867 1.00 95.44 105 LYS A C 1
ATOM 830 O O . LYS A 1 105 ? 17.810 -1.302 -44.428 1.00 95.44 105 LYS A O 1
ATOM 835 N N . GLY A 1 106 ? 19.614 -0.061 -44.872 1.00 96.00 106 GLY A N 1
ATOM 836 C CA . GLY A 1 106 ? 20.568 -1.070 -44.399 1.00 96.00 106 GLY A CA 1
ATOM 837 C C . GLY A 1 106 ? 20.314 -1.524 -42.952 1.00 96.00 106 GLY A C 1
ATOM 838 O O . GLY A 1 106 ? 20.393 -2.716 -42.648 1.00 96.00 106 GLY A O 1
ATOM 839 N N . TYR A 1 107 ? 19.952 -0.604 -42.049 1.00 95.75 107 TYR A N 1
ATOM 840 C CA . TYR A 1 107 ? 19.528 -0.961 -40.687 1.00 95.75 107 TYR A CA 1
ATOM 841 C C . TYR A 1 107 ? 18.194 -1.724 -40.657 1.00 95.75 107 TYR A C 1
ATOM 843 O O . TYR A 1 107 ? 18.026 -2.630 -39.838 1.00 95.75 107 TYR A O 1
ATOM 851 N N . GLN A 1 108 ? 17.236 -1.368 -41.518 1.00 95.81 108 GLN A N 1
ATOM 852 C CA . GLN A 1 108 ? 15.953 -2.073 -41.636 1.00 95.81 108 GLN A CA 1
ATOM 853 C C . GLN A 1 108 ? 16.141 -3.507 -42.139 1.00 95.81 108 GLN A C 1
ATOM 855 O O . GLN A 1 108 ? 15.611 -4.428 -41.519 1.00 95.81 108 GLN A O 1
ATOM 860 N N . ASP A 1 109 ? 16.958 -3.708 -43.173 1.00 96.38 109 ASP A N 1
ATOM 861 C CA . ASP A 1 109 ? 17.245 -5.023 -43.751 1.00 96.38 109 ASP A CA 1
ATOM 862 C C . ASP A 1 109 ? 17.949 -5.932 -42.732 1.00 96.38 109 ASP A C 1
ATOM 864 O O . ASP A 1 109 ? 17.534 -7.074 -42.514 1.00 96.38 109 ASP A O 1
ATOM 868 N N . ARG A 1 110 ? 18.948 -5.404 -42.003 1.00 95.56 110 ARG A N 1
ATOM 869 C CA . ARG A 1 110 ? 19.585 -6.131 -40.889 1.00 95.56 110 ARG A CA 1
ATOM 870 C C . ARG A 1 110 ? 18.590 -6.476 -39.785 1.00 95.56 110 ARG A C 1
ATOM 872 O O . ARG A 1 110 ? 18.631 -7.584 -39.251 1.00 95.56 110 ARG A O 1
ATOM 879 N N . ALA A 1 111 ? 17.709 -5.550 -39.410 1.00 96.56 111 ALA A N 1
ATOM 880 C CA . ALA A 1 111 ? 16.698 -5.803 -38.388 1.00 96.56 111 ALA A CA 1
ATOM 881 C C . ALA A 1 111 ? 15.688 -6.872 -38.828 1.00 96.56 111 ALA A C 1
ATOM 883 O O . ALA A 1 111 ? 15.327 -7.727 -38.018 1.00 96.56 111 ALA A O 1
ATOM 884 N N . HIS A 1 112 ? 15.282 -6.857 -40.100 1.00 96.06 112 HIS A N 1
ATOM 885 C CA . HIS A 1 112 ? 14.409 -7.865 -40.689 1.00 96.06 112 HIS A CA 1
ATOM 886 C C . HIS A 1 112 ? 15.078 -9.243 -40.689 1.00 96.06 112 HIS A C 1
ATOM 888 O O . HIS A 1 112 ? 14.517 -10.190 -40.144 1.00 96.06 112 HIS A O 1
ATOM 894 N N . ALA A 1 113 ? 16.315 -9.348 -41.183 1.00 96.50 113 ALA A N 1
ATOM 895 C CA . ALA A 1 113 ? 17.073 -10.601 -41.171 1.00 96.50 113 ALA A CA 1
ATOM 896 C C . ALA A 1 113 ? 17.227 -11.174 -39.749 1.00 96.50 113 ALA A C 1
ATOM 898 O O . ALA A 1 113 ? 16.993 -12.361 -39.518 1.00 96.50 113 ALA A O 1
ATOM 899 N N . ARG A 1 114 ? 17.540 -10.320 -38.761 1.00 96.50 114 ARG A N 1
ATOM 900 C CA . ARG A 1 114 ? 17.612 -10.720 -37.343 1.00 96.50 114 ARG A CA 1
ATOM 901 C C . ARG A 1 114 ? 16.258 -11.199 -36.811 1.00 96.50 114 ARG A C 1
ATOM 903 O O . ARG A 1 114 ? 16.217 -12.135 -36.014 1.00 96.50 114 ARG A O 1
ATOM 910 N N . LEU A 1 115 ? 15.158 -10.566 -37.221 1.00 96.44 115 LEU A N 1
ATOM 911 C CA . LEU A 1 115 ? 13.806 -10.960 -36.825 1.00 96.44 115 LEU A CA 1
ATOM 912 C C . LEU A 1 115 ? 13.404 -12.321 -37.405 1.00 96.44 115 LEU A C 1
ATOM 914 O O . LEU A 1 115 ? 12.816 -13.114 -36.672 1.00 96.44 115 LEU A O 1
ATOM 918 N N . GLU A 1 116 ? 13.734 -12.605 -38.665 1.00 96.38 116 GLU A N 1
ATOM 919 C CA . GLU A 1 116 ? 13.472 -13.914 -39.277 1.00 96.38 116 GLU A CA 1
ATOM 920 C C . GLU A 1 116 ? 14.268 -15.025 -38.582 1.00 96.38 116 GLU A C 1
ATOM 922 O O . GLU A 1 116 ? 13.672 -16.001 -38.125 1.00 96.38 116 GLU A O 1
ATOM 927 N N . ALA A 1 117 ? 15.571 -14.824 -38.349 1.00 96.38 117 ALA A N 1
ATOM 928 C CA . ALA A 1 117 ? 16.391 -15.773 -37.589 1.00 96.38 117 ALA A CA 1
ATOM 929 C C . ALA A 1 117 ? 15.812 -16.051 -36.186 1.00 96.38 117 ALA A C 1
ATOM 931 O O . ALA A 1 117 ? 15.742 -17.194 -35.734 1.00 96.38 117 ALA A O 1
ATOM 932 N N . TYR A 1 118 ? 15.315 -15.011 -35.509 1.00 96.69 118 TYR A N 1
ATOM 933 C CA . TYR A 1 118 ? 14.639 -15.149 -34.220 1.00 96.69 118 TYR A CA 1
ATOM 934 C C . TYR A 1 118 ? 13.330 -15.947 -34.299 1.00 96.69 118 TYR A C 1
ATOM 936 O O . TYR A 1 118 ? 13.012 -16.692 -33.370 1.00 96.69 118 TYR A O 1
ATOM 944 N N . LYS A 1 119 ? 12.535 -15.786 -35.366 1.00 96.31 119 LYS A N 1
ATOM 945 C CA . LYS A 1 119 ? 11.294 -16.556 -35.544 1.00 96.31 119 LYS A CA 1
ATOM 946 C C . LYS A 1 119 ? 11.602 -18.045 -35.670 1.00 96.31 119 LYS A C 1
ATOM 948 O O . LYS A 1 119 ? 10.938 -18.841 -35.007 1.00 96.31 119 LYS A O 1
ATOM 953 N N . GLU A 1 120 ? 12.620 -18.402 -36.449 1.00 96.06 120 GLU A N 1
ATOM 954 C CA . GLU A 1 120 ? 13.078 -19.787 -36.586 1.00 96.06 120 GLU A CA 1
ATOM 955 C C . GLU A 1 120 ? 13.593 -20.352 -35.255 1.00 96.06 120 GLU A C 1
ATOM 957 O O . GLU A 1 120 ? 13.189 -21.441 -34.843 1.00 96.06 120 GLU A O 1
ATOM 962 N N . GLU A 1 121 ? 14.432 -19.602 -34.535 1.00 95.94 121 GLU A N 1
ATOM 963 C CA . GLU A 1 121 ? 14.949 -19.999 -33.219 1.00 95.94 121 GLU A CA 1
ATOM 964 C C . GLU A 1 121 ? 13.818 -20.182 -32.193 1.00 95.94 121 GLU A C 1
ATOM 966 O O . GLU A 1 121 ? 13.777 -21.162 -31.449 1.00 95.94 121 GLU A O 1
ATOM 971 N N . MET A 1 122 ? 12.847 -19.266 -32.177 1.00 94.06 122 MET A N 1
ATOM 972 C CA . MET A 1 122 ? 11.674 -19.347 -31.311 1.00 94.06 122 MET A CA 1
ATOM 973 C C . MET A 1 122 ? 10.785 -20.546 -31.655 1.00 94.06 122 MET A C 1
ATOM 975 O O . MET A 1 122 ? 10.185 -21.132 -30.752 1.00 94.06 122 MET A O 1
ATOM 979 N N . GLN A 1 123 ? 10.677 -20.910 -32.935 1.00 94.19 123 GLN A N 1
ATOM 980 C CA . GLN A 1 123 ? 9.930 -22.092 -33.353 1.00 94.19 123 GLN A CA 1
ATOM 981 C C . GLN A 1 123 ? 10.620 -23.366 -32.853 1.00 94.19 123 GLN A C 1
ATOM 983 O O . GLN A 1 123 ? 9.999 -24.133 -32.119 1.00 94.19 123 GLN A O 1
ATOM 988 N N . LYS A 1 124 ? 11.932 -23.500 -33.089 1.00 94.69 124 LYS A N 1
ATOM 989 C CA . LYS A 1 124 ? 12.750 -24.596 -32.536 1.00 94.69 124 LYS A CA 1
ATOM 990 C C . LYS A 1 124 ? 12.619 -24.693 -31.011 1.00 94.69 124 LYS A C 1
ATOM 992 O O . LYS A 1 124 ? 12.447 -25.780 -30.467 1.00 94.69 124 LYS A O 1
ATOM 997 N N . PHE A 1 125 ? 12.613 -23.555 -30.313 1.00 94.56 125 PHE A N 1
ATOM 998 C CA . PHE A 1 125 ? 12.403 -23.503 -28.866 1.00 94.56 125 PHE A CA 1
ATOM 999 C C . PHE A 1 125 ? 11.018 -24.026 -28.450 1.00 94.56 125 PHE A C 1
ATOM 1001 O O . PHE A 1 125 ? 10.915 -24.833 -27.528 1.00 94.56 125 PHE A O 1
ATOM 1008 N N . LYS A 1 126 ? 9.941 -23.614 -29.129 1.00 91.31 126 LYS A N 1
ATOM 1009 C CA . LYS A 1 126 ? 8.576 -24.093 -28.834 1.00 91.31 126 LYS A CA 1
ATOM 1010 C C . LYS A 1 126 ? 8.417 -25.594 -29.058 1.00 91.31 126 LYS A C 1
ATOM 1012 O O . LYS A 1 126 ? 7.677 -26.234 -28.301 1.00 91.31 126 LYS A O 1
ATOM 1017 N N . ASP A 1 127 ? 9.093 -26.118 -30.071 1.00 92.31 127 ASP A N 1
ATOM 1018 C CA . ASP A 1 127 ? 9.047 -27.531 -30.431 1.00 92.31 127 ASP A CA 1
ATOM 1019 C C . ASP A 1 127 ? 9.880 -28.378 -29.454 1.00 92.31 127 ASP A C 1
ATOM 1021 O O . ASP A 1 127 ? 9.459 -29.471 -29.093 1.00 92.31 127 ASP A O 1
ATOM 1025 N N . SER A 1 128 ? 10.976 -27.835 -28.904 1.00 92.44 128 SER A N 1
ATOM 1026 C CA . SER A 1 128 ? 11.786 -28.502 -27.865 1.00 92.44 128 SER A CA 1
ATOM 1027 C C . SER A 1 128 ? 11.138 -28.585 -26.473 1.00 92.44 128 SER A C 1
ATOM 1029 O O . SER A 1 128 ? 11.616 -29.322 -25.614 1.00 92.44 128 SER A O 1
ATOM 1031 N N . LEU A 1 129 ? 10.075 -27.814 -26.215 1.00 92.31 129 LEU A N 1
ATOM 1032 C CA . LEU A 1 129 ? 9.457 -27.716 -24.890 1.00 92.31 129 LEU A CA 1
ATOM 1033 C C . LEU A 1 129 ? 8.479 -28.866 -24.621 1.00 92.31 129 LEU A C 1
ATOM 1035 O O . LEU A 1 129 ? 7.534 -29.086 -25.392 1.00 92.31 129 LEU A O 1
ATOM 1039 N N . THR A 1 130 ? 8.610 -29.498 -23.451 1.00 92.06 130 THR A N 1
ATOM 1040 C CA . THR A 1 130 ? 7.640 -30.497 -22.979 1.00 92.06 130 THR A CA 1
ATOM 1041 C C . THR A 1 130 ? 6.289 -29.847 -22.631 1.00 92.06 130 THR A C 1
ATOM 1043 O O . THR A 1 130 ? 6.238 -28.654 -22.302 1.00 92.06 130 THR A O 1
ATOM 1046 N N . PRO A 1 131 ? 5.164 -30.590 -22.682 1.00 92.19 131 PRO A N 1
ATOM 1047 C CA . PRO A 1 131 ? 3.853 -30.068 -22.282 1.00 92.19 131 PRO A CA 1
ATOM 1048 C C . PRO A 1 131 ? 3.841 -29.494 -20.857 1.00 92.19 131 PRO A C 1
ATOM 1050 O O . PRO A 1 131 ? 3.269 -28.432 -20.624 1.00 92.19 131 PRO A O 1
ATOM 1053 N N . GLU A 1 132 ? 4.547 -30.140 -19.928 1.00 90.56 132 GLU A N 1
ATOM 1054 C CA . GLU A 1 132 ? 4.690 -29.677 -18.546 1.00 90.56 132 GLU A CA 1
ATOM 1055 C C . GLU A 1 132 ? 5.445 -28.341 -18.460 1.00 90.56 132 GLU A C 1
ATOM 1057 O O . GLU A 1 132 ? 4.957 -27.383 -17.858 1.00 90.56 132 GLU A O 1
ATOM 1062 N N . GLN A 1 133 ? 6.589 -28.215 -19.143 1.00 90.31 133 GLN A N 1
ATOM 1063 C CA . GLN A 1 133 ? 7.342 -26.958 -19.197 1.00 90.31 133 GLN A CA 1
ATOM 1064 C C . GLN A 1 133 ? 6.522 -25.825 -19.833 1.00 90.31 133 GLN A C 1
ATOM 1066 O O . GLN A 1 133 ? 6.622 -24.671 -19.409 1.00 90.31 133 GLN A O 1
ATOM 1071 N N . LYS A 1 134 ? 5.681 -26.134 -20.833 1.00 90.50 134 LYS A N 1
ATOM 1072 C CA . LYS A 1 134 ? 4.760 -25.161 -21.446 1.00 90.50 134 LYS A CA 1
ATOM 1073 C C . LYS A 1 134 ? 3.754 -24.627 -20.427 1.00 90.50 134 LYS A C 1
ATOM 1075 O O . LYS A 1 134 ? 3.551 -23.412 -20.380 1.00 90.50 134 LYS A O 1
ATOM 1080 N N . GLU A 1 135 ? 3.158 -25.490 -19.609 1.00 91.75 135 GLU A N 1
ATOM 1081 C CA . GLU A 1 135 ? 2.223 -25.075 -18.555 1.00 91.75 135 GLU A CA 1
ATOM 1082 C C . GLU A 1 135 ? 2.919 -24.279 -17.443 1.00 91.75 135 GLU A C 1
ATOM 1084 O O . GLU A 1 135 ? 2.441 -23.203 -17.072 1.00 91.75 135 GLU A O 1
ATOM 1089 N N . LEU A 1 136 ? 4.110 -24.699 -17.002 1.00 90.88 136 LEU A N 1
ATOM 1090 C CA . LEU A 1 136 ? 4.907 -23.943 -16.028 1.00 90.88 136 LEU A CA 1
ATOM 1091 C C . LEU A 1 136 ? 5.268 -22.540 -16.542 1.00 90.88 136 LEU A C 1
ATOM 1093 O O . LEU A 1 136 ? 5.137 -21.555 -15.815 1.00 90.88 136 LEU A O 1
ATOM 1097 N N . LEU A 1 137 ? 5.642 -22.405 -17.820 1.00 89.75 137 LEU A N 1
ATOM 1098 C CA . LEU A 1 137 ? 5.905 -21.102 -18.441 1.00 89.75 137 LEU A CA 1
ATOM 1099 C C . LEU A 1 137 ? 4.643 -20.229 -18.543 1.00 89.75 137 LEU A C 1
ATOM 1101 O O . LEU A 1 137 ? 4.738 -19.002 -18.416 1.00 89.75 137 LEU A O 1
ATOM 1105 N N . LYS A 1 138 ? 3.467 -20.821 -18.792 1.00 90.56 138 LYS A N 1
ATOM 1106 C CA . LYS A 1 138 ? 2.184 -20.096 -18.814 1.00 90.56 138 LYS A CA 1
ATOM 1107 C C . LYS A 1 138 ? 1.818 -19.582 -17.422 1.00 90.56 138 LYS A C 1
ATOM 1109 O O . LYS A 1 138 ? 1.537 -18.388 -17.290 1.00 90.56 138 LYS A O 1
ATOM 1114 N N . GLU A 1 139 ? 1.881 -20.426 -16.394 1.00 91.50 139 GLU A N 1
ATOM 1115 C CA . GLU A 1 139 ? 1.582 -20.015 -15.016 1.00 91.50 139 GLU A CA 1
ATOM 1116 C C . GLU A 1 139 ? 2.626 -19.005 -14.512 1.00 91.50 139 GLU A C 1
ATOM 1118 O O . GLU A 1 139 ? 2.248 -17.984 -13.945 1.00 91.50 139 GLU A O 1
ATOM 1123 N N . ALA A 1 140 ? 3.917 -19.169 -14.823 1.00 90.50 140 ALA A N 1
ATOM 1124 C CA . ALA A 1 140 ? 4.949 -18.185 -14.477 1.00 90.50 140 ALA A CA 1
ATOM 1125 C C . ALA A 1 140 ? 4.690 -16.810 -15.124 1.00 90.50 140 ALA A C 1
ATOM 1127 O O . ALA A 1 140 ? 4.825 -15.762 -14.482 1.00 90.50 140 ALA A O 1
ATOM 1128 N N . LYS A 1 141 ? 4.267 -16.780 -16.399 1.00 90.06 141 LYS A N 1
ATOM 1129 C CA . LYS A 1 141 ? 3.855 -15.537 -17.079 1.00 90.06 141 LYS A CA 1
ATOM 1130 C C . LYS A 1 141 ? 2.628 -14.911 -16.418 1.00 90.06 141 LYS A C 1
ATOM 1132 O O . LYS A 1 141 ? 2.585 -13.685 -16.278 1.00 90.06 141 LYS A O 1
ATOM 1137 N N . LYS A 1 142 ? 1.655 -15.727 -16.009 1.00 91.88 142 LYS A N 1
ATOM 1138 C CA . LYS A 1 142 ? 0.454 -15.282 -15.297 1.00 91.88 142 LYS A CA 1
ATOM 1139 C C . LYS A 1 142 ? 0.804 -14.700 -13.925 1.00 91.88 142 LYS A C 1
ATOM 1141 O O . LYS A 1 142 ? 0.454 -13.548 -13.678 1.00 91.88 142 LYS A O 1
ATOM 1146 N N . GLN A 1 143 ? 1.599 -15.401 -13.113 1.00 90.94 143 GLN A N 1
ATOM 1147 C CA . GLN A 1 143 ? 2.102 -14.916 -11.821 1.00 90.94 143 GLN A CA 1
ATOM 1148 C C . GLN A 1 143 ? 2.834 -13.576 -11.979 1.00 90.94 143 GLN A C 1
ATOM 1150 O O . GLN A 1 143 ? 2.530 -12.610 -11.284 1.00 90.94 143 GLN A O 1
ATOM 1155 N N . LYS A 1 144 ? 3.726 -13.452 -12.972 1.00 90.50 144 LYS A N 1
ATOM 1156 C CA . LYS A 1 144 ? 4.437 -12.194 -13.254 1.00 90.50 144 LYS A CA 1
ATOM 1157 C C . LYS A 1 144 ? 3.498 -11.051 -13.661 1.00 90.50 144 LYS A C 1
ATOM 1159 O O . LYS A 1 144 ? 3.771 -9.892 -13.345 1.00 90.50 144 LYS A O 1
ATOM 1164 N N . ARG A 1 145 ? 2.413 -11.338 -14.391 1.00 92.12 145 ARG A N 1
ATOM 1165 C CA . ARG A 1 145 ? 1.391 -10.340 -14.753 1.00 92.12 145 ARG A CA 1
ATOM 1166 C C . ARG A 1 145 ? 0.601 -9.901 -13.522 1.00 92.12 145 ARG A C 1
ATOM 1168 O O . ARG A 1 145 ? 0.453 -8.700 -13.320 1.00 92.12 145 ARG A O 1
ATOM 1175 N N . GLU A 1 146 ? 0.161 -10.844 -12.696 1.00 91.62 146 GLU A N 1
ATOM 1176 C CA . GLU A 1 146 ? -0.547 -10.573 -11.440 1.00 91.62 146 GLU A CA 1
ATOM 1177 C C . GLU A 1 146 ? 0.321 -9.757 -10.469 1.00 91.62 146 GLU A C 1
ATOM 1179 O O . GLU A 1 146 ? -0.140 -8.762 -9.920 1.00 91.62 146 GLU A O 1
ATOM 1184 N N . GLU A 1 147 ? 1.607 -10.090 -10.318 1.00 92.12 147 GLU A N 1
ATOM 1185 C CA . GLU A 1 147 ? 2.550 -9.313 -9.501 1.00 92.12 147 GLU A CA 1
ATOM 1186 C C . GLU A 1 147 ? 2.733 -7.878 -10.020 1.00 92.12 147 GLU A C 1
ATOM 1188 O O . GLU A 1 147 ? 2.792 -6.933 -9.229 1.00 92.12 147 GLU A O 1
ATOM 1193 N N . LYS A 1 148 ? 2.801 -7.686 -11.346 1.00 92.56 148 LYS A N 1
ATOM 1194 C CA . LYS A 1 148 ? 2.874 -6.347 -11.954 1.00 92.56 148 LYS A CA 1
ATOM 1195 C C . LYS A 1 148 ? 1.609 -5.531 -11.697 1.00 92.56 148 LYS A C 1
ATOM 1197 O O . LYS A 1 148 ? 1.733 -4.351 -11.373 1.00 92.56 148 LYS A O 1
ATOM 1202 N N . VAL A 1 149 ? 0.431 -6.144 -11.828 1.00 94.00 149 VAL A N 1
ATOM 1203 C CA . VAL A 1 149 ? -0.857 -5.498 -11.531 1.00 94.00 149 VAL A CA 1
ATOM 1204 C C . VAL A 1 149 ? -0.912 -5.108 -10.055 1.00 94.00 149 VAL A C 1
ATOM 1206 O O . VAL A 1 149 ? -1.049 -3.925 -9.764 1.00 94.00 149 VAL A O 1
ATOM 1209 N N . LYS A 1 150 ? -0.622 -6.036 -9.134 1.00 92.25 150 LYS A N 1
ATOM 1210 C CA . LYS A 1 150 ? -0.570 -5.764 -7.686 1.00 92.25 150 LYS A CA 1
ATOM 1211 C C . LYS A 1 150 ? 0.415 -4.652 -7.324 1.00 92.25 150 LYS A C 1
ATOM 1213 O O . LYS A 1 150 ? 0.144 -3.823 -6.458 1.00 92.25 150 LYS A O 1
ATOM 1218 N N . LYS A 1 151 ? 1.579 -4.598 -7.984 1.00 93.69 151 LYS A N 1
ATOM 1219 C CA . LYS A 1 151 ? 2.563 -3.523 -7.776 1.00 93.69 151 LYS A CA 1
ATOM 1220 C C . LYS A 1 151 ? 2.052 -2.169 -8.278 1.00 93.69 151 LYS A C 1
ATOM 1222 O O . LYS A 1 151 ? 2.337 -1.160 -7.634 1.00 93.69 151 LYS A O 1
ATOM 1227 N N . LYS A 1 152 ? 1.335 -2.143 -9.407 1.00 93.69 152 LYS A N 1
ATOM 1228 C CA . LYS A 1 152 ? 0.709 -0.933 -9.958 1.00 93.69 152 LYS A CA 1
ATOM 1229 C C . LYS A 1 152 ? -0.414 -0.440 -9.041 1.00 93.69 152 LYS A C 1
ATOM 1231 O O . LYS A 1 152 ? -0.341 0.699 -8.600 1.00 93.69 152 LYS A O 1
ATOM 1236 N N . GLU A 1 153 ? -1.334 -1.316 -8.647 1.00 92.69 153 GLU A N 1
ATOM 1237 C CA . GLU A 1 153 ? -2.427 -1.004 -7.714 1.00 92.69 153 GLU A CA 1
ATOM 1238 C C . GLU A 1 153 ? -1.897 -0.483 -6.372 1.00 92.69 153 GLU A C 1
ATOM 1240 O O . GLU A 1 153 ? -2.354 0.541 -5.881 1.00 92.69 153 GLU A O 1
ATOM 1245 N N . LYS A 1 154 ? -0.848 -1.102 -5.810 1.00 91.88 154 LYS A N 1
ATOM 1246 C CA . LYS A 1 154 ? -0.205 -0.613 -4.577 1.00 91.88 154 LYS A CA 1
ATOM 1247 C C . LYS A 1 154 ? 0.439 0.767 -4.745 1.00 91.88 154 LYS A C 1
ATOM 1249 O O . LYS A 1 154 ? 0.561 1.508 -3.770 1.00 91.88 154 LYS A O 1
ATOM 1254 N N . LYS A 1 155 ? 0.929 1.104 -5.942 1.00 93.44 155 LYS A N 1
ATOM 1255 C CA . LYS A 1 155 ? 1.482 2.436 -6.226 1.00 93.44 155 LYS A CA 1
ATOM 1256 C C . LYS A 1 155 ? 0.358 3.468 -6.331 1.00 93.44 155 LYS A C 1
ATOM 1258 O O . LYS A 1 155 ? 0.502 4.540 -5.760 1.00 93.44 155 LYS A O 1
ATOM 1263 N N . GLU A 1 156 ? -0.737 3.118 -6.998 1.00 92.56 156 GLU A N 1
ATOM 1264 C CA . GLU A 1 156 ? -1.931 3.960 -7.131 1.00 92.56 156 GLU A CA 1
ATOM 1265 C C . GLU A 1 156 ? -2.616 4.186 -5.775 1.00 92.56 156 GLU A C 1
ATOM 1267 O O . GLU A 1 156 ? -2.899 5.327 -5.439 1.00 92.56 156 GLU A O 1
ATOM 1272 N N . GLU A 1 157 ? -2.768 3.156 -4.930 1.00 90.12 157 GLU A N 1
ATOM 1273 C CA . GLU A 1 157 ? -3.283 3.302 -3.554 1.00 90.12 157 GLU A CA 1
ATOM 1274 C C . GLU A 1 157 ? -2.397 4.247 -2.731 1.00 90.12 157 GLU A C 1
ATOM 1276 O O . GLU A 1 157 ? -2.889 5.119 -2.023 1.00 90.12 157 GLU A O 1
ATOM 1281 N N . LYS A 1 158 ? -1.068 4.105 -2.825 1.00 90.38 158 LYS A N 1
ATOM 1282 C CA . LYS A 1 158 ? -0.140 5.016 -2.140 1.00 90.38 158 LYS A CA 1
ATOM 1283 C C . LYS A 1 158 ? -0.268 6.449 -2.635 1.00 90.38 158 LYS A C 1
ATOM 1285 O O . LYS A 1 158 ? -0.173 7.355 -1.820 1.00 90.38 158 LYS A O 1
ATOM 1290 N N . GLN A 1 159 ? -0.432 6.638 -3.939 1.00 92.44 159 GLN A N 1
ATOM 1291 C CA . GLN A 1 159 ? -0.587 7.959 -4.526 1.00 92.44 159 GLN A CA 1
ATOM 1292 C C . GLN A 1 159 ? -1.902 8.603 -4.077 1.00 92.44 159 GLN A C 1
ATOM 1294 O O . GLN A 1 159 ? -1.854 9.702 -3.543 1.00 92.44 159 GLN A O 1
ATOM 1299 N N . LYS A 1 160 ? -3.022 7.875 -4.142 1.00 89.94 160 LYS A N 1
ATOM 1300 C CA . LYS A 1 160 ? -4.312 8.315 -3.593 1.00 89.94 160 LYS A CA 1
ATOM 1301 C C . LYS A 1 160 ? -4.223 8.697 -2.118 1.00 89.94 160 LYS A C 1
ATOM 1303 O O . LYS A 1 160 ? -4.685 9.754 -1.723 1.00 89.94 160 LYS A O 1
ATOM 1308 N N . ASN A 1 161 ? -3.570 7.874 -1.297 1.00 90.00 161 ASN A N 1
ATOM 1309 C CA . ASN A 1 161 ? -3.382 8.190 0.122 1.00 90.00 161 ASN A CA 1
ATOM 1310 C C . ASN A 1 161 ? -2.583 9.489 0.332 1.00 90.00 161 ASN A C 1
ATOM 1312 O O . ASN A 1 161 ? -2.816 10.187 1.312 1.00 90.00 161 ASN A O 1
ATOM 1316 N N . VAL A 1 162 ? -1.631 9.804 -0.554 1.00 91.88 162 VAL A N 1
ATOM 1317 C CA . VAL A 1 162 ? -0.890 11.075 -0.512 1.00 91.88 162 VAL A CA 1
ATOM 1318 C C . VAL A 1 162 ? -1.772 12.234 -0.978 1.00 91.88 162 VAL A C 1
ATOM 1320 O O . VAL A 1 162 ? -1.758 13.275 -0.333 1.00 91.88 162 VAL A O 1
ATOM 1323 N N . GLU A 1 163 ? -2.547 12.047 -2.047 1.00 91.50 163 GLU A N 1
ATOM 1324 C CA . GLU A 1 163 ? -3.476 13.048 -2.595 1.00 91.50 163 GLU A CA 1
ATOM 1325 C C . GLU A 1 163 ? -4.568 13.424 -1.583 1.00 91.50 163 GLU A C 1
ATOM 1327 O O . GLU A 1 163 ? -4.794 14.605 -1.350 1.00 91.50 163 GLU A O 1
ATOM 1332 N N . HIS A 1 164 ? -5.151 12.443 -0.889 1.00 90.56 164 HIS A N 1
ATOM 1333 C CA . HIS A 1 164 ? -6.121 12.673 0.187 1.00 90.56 164 HIS A CA 1
ATOM 1334 C C . HIS A 1 164 ? -5.483 13.137 1.507 1.00 90.56 164 HIS A C 1
ATOM 1336 O O . HIS A 1 164 ? -6.187 13.301 2.496 1.00 90.56 164 HIS A O 1
ATOM 1342 N N . GLY A 1 165 ? -4.158 13.303 1.583 1.00 92.44 165 GLY A N 1
ATOM 1343 C CA . GLY A 1 165 ? -3.495 13.770 2.803 1.00 92.44 165 GLY A CA 1
ATOM 1344 C C . GLY A 1 165 ? -3.594 12.807 3.994 1.00 92.44 165 GLY A C 1
ATOM 1345 O O . GLY A 1 165 ? -3.592 13.258 5.138 1.00 92.44 165 GLY A O 1
ATOM 1346 N N . LEU A 1 166 ? -3.664 11.489 3.751 1.00 92.75 166 LEU A N 1
ATOM 1347 C CA . LEU A 1 166 ? -3.758 10.473 4.804 1.00 92.75 166 LEU A CA 1
ATOM 1348 C C . LEU A 1 166 ? -2.623 10.660 5.834 1.00 92.75 166 LEU A C 1
ATOM 1350 O O . LEU A 1 166 ? -1.444 10.566 5.454 1.00 92.75 166 LEU A O 1
ATOM 1354 N N . PRO A 1 167 ? -2.934 10.853 7.134 1.00 94.25 167 PRO A N 1
ATOM 1355 C CA . PRO A 1 167 ? -1.911 11.049 8.151 1.00 94.25 167 PRO A CA 1
ATOM 1356 C C . PRO A 1 167 ? -0.908 9.891 8.182 1.00 94.25 167 PRO A C 1
ATOM 1358 O O . PRO A 1 167 ? -1.267 8.708 8.142 1.00 94.25 167 PRO A O 1
ATOM 1361 N N . LYS A 1 168 ? 0.384 10.225 8.254 1.00 93.00 168 LYS A N 1
ATOM 1362 C CA . LYS A 1 168 ? 1.457 9.228 8.360 1.00 93.00 168 LYS A CA 1
ATOM 1363 C C . LYS A 1 168 ? 1.416 8.573 9.733 1.00 93.00 168 LYS A C 1
ATOM 1365 O O . LYS A 1 168 ? 1.147 9.234 10.727 1.00 93.00 168 LYS A O 1
ATOM 1370 N N . ARG A 1 169 ? 1.728 7.276 9.783 1.00 91.88 169 ARG A N 1
ATOM 1371 C CA . ARG A 1 169 ? 1.809 6.531 11.046 1.00 91.88 169 ARG A CA 1
ATOM 1372 C C . ARG A 1 169 ? 2.797 7.206 12.008 1.00 91.88 169 ARG A C 1
ATOM 1374 O O . ARG A 1 169 ? 3.848 7.650 11.536 1.00 91.88 169 ARG A O 1
ATOM 1381 N N . PRO A 1 170 ? 2.490 7.231 13.315 1.00 95.19 170 PRO A N 1
ATOM 1382 C CA . PRO A 1 170 ? 3.377 7.812 14.307 1.00 95.19 170 PRO A CA 1
ATOM 1383 C C . PRO A 1 170 ? 4.652 6.973 14.410 1.00 95.19 170 PRO A C 1
ATOM 1385 O O . PRO A 1 170 ? 4.652 5.770 14.116 1.00 95.19 170 PRO A O 1
ATOM 1388 N N . LEU A 1 171 ? 5.747 7.618 14.798 1.00 94.75 171 LEU A N 1
ATOM 1389 C CA . LEU A 1 171 ? 7.014 6.937 15.027 1.00 94.75 171 LEU A CA 1
ATOM 1390 C C . LEU A 1 171 ? 6.930 6.100 16.311 1.00 94.75 171 LEU A C 1
ATOM 1392 O O . LEU A 1 171 ? 6.283 6.475 17.283 1.00 94.75 171 LEU A O 1
ATOM 1396 N N . SER A 1 172 ? 7.584 4.939 16.295 1.00 96.25 172 SER A N 1
ATOM 1397 C CA . SER A 1 172 ? 7.779 4.113 17.493 1.00 96.25 172 SER A CA 1
ATOM 1398 C C . SER A 1 172 ? 8.862 4.722 18.385 1.00 96.25 172 SER A C 1
ATOM 1400 O O . SER A 1 172 ? 9.742 5.407 17.869 1.00 96.25 172 SER A O 1
ATOM 1402 N N . SER A 1 173 ? 8.892 4.364 19.672 1.00 96.19 173 SER A N 1
ATOM 1403 C CA . SER A 1 173 ? 9.962 4.752 20.613 1.00 96.19 173 SER A CA 1
ATOM 1404 C C . SER A 1 173 ? 11.364 4.467 20.063 1.00 96.19 173 SER A C 1
ATOM 1406 O O . SER A 1 173 ? 12.197 5.364 19.973 1.00 96.19 173 SER A O 1
ATOM 1408 N N . TYR A 1 174 ? 11.583 3.261 19.531 1.00 94.12 174 TYR A N 1
ATOM 1409 C CA . TYR A 1 174 ? 12.820 2.916 18.824 1.00 94.12 174 TYR A CA 1
ATOM 1410 C C . TYR A 1 174 ? 13.130 3.840 17.632 1.00 94.12 174 TYR A C 1
ATOM 1412 O O . TYR A 1 174 ? 14.282 4.189 17.415 1.00 94.12 174 TYR A O 1
ATOM 1420 N N . MET A 1 175 ? 12.130 4.265 16.853 1.00 94.12 175 MET A N 1
ATOM 1421 C CA . MET A 1 175 ? 12.360 5.162 15.711 1.00 94.12 175 MET A CA 1
ATOM 1422 C C . MET A 1 175 ? 12.699 6.587 16.156 1.00 94.12 175 MET A C 1
ATOM 1424 O O . MET A 1 175 ? 13.468 7.254 15.471 1.00 94.12 175 MET A O 1
ATOM 1428 N N . PHE A 1 176 ? 12.176 7.046 17.296 1.00 94.75 176 PHE A N 1
ATOM 1429 C CA . PHE A 1 176 ? 12.621 8.296 17.913 1.00 94.75 176 PHE A CA 1
ATOM 1430 C C . PHE A 1 176 ? 14.075 8.206 18.379 1.00 94.75 176 PHE A C 1
ATOM 1432 O O . PHE A 1 176 ? 14.851 9.113 18.089 1.00 94.75 176 PHE A O 1
ATOM 1439 N N . PHE A 1 177 ? 14.465 7.091 19.001 1.00 93.44 177 PHE A N 1
ATOM 1440 C CA . PHE A 1 177 ? 15.861 6.820 19.352 1.00 93.44 177 PHE A CA 1
ATOM 1441 C C . PHE A 1 177 ? 16.776 6.765 18.118 1.00 93.44 177 PHE A C 1
ATOM 1443 O O . PHE A 1 177 ? 17.837 7.380 18.092 1.00 93.44 177 PHE A O 1
ATOM 1450 N N . VAL A 1 178 ? 16.356 6.081 17.050 1.00 91.31 178 VAL A N 1
ATOM 1451 C CA . VAL A 1 178 ? 17.119 6.050 15.797 1.00 91.31 178 VAL A CA 1
ATOM 1452 C C . VAL A 1 178 ? 17.254 7.460 15.227 1.00 91.31 178 VAL A C 1
ATOM 1454 O O . VAL A 1 178 ? 18.356 7.865 14.884 1.00 91.31 178 VAL A O 1
ATOM 1457 N N . ASN A 1 179 ? 16.173 8.241 15.173 1.00 90.56 179 ASN A N 1
ATOM 1458 C CA . ASN A 1 179 ? 16.219 9.613 14.666 1.00 90.56 179 ASN A CA 1
ATOM 1459 C C . ASN A 1 179 ? 17.088 10.547 15.521 1.00 90.56 179 ASN A C 1
ATOM 1461 O O . ASN A 1 179 ? 17.692 11.455 14.959 1.00 90.56 179 ASN A O 1
ATOM 1465 N N . SER A 1 180 ? 17.168 10.340 16.840 1.00 89.88 180 SER A N 1
ATOM 1466 C CA . SER A 1 180 ? 18.019 11.152 17.721 1.00 89.88 180 SER A CA 1
ATOM 1467 C C . SER A 1 180 ? 19.505 10.815 17.592 1.00 89.88 180 SER A C 1
ATOM 1469 O O . SER A 1 180 ? 20.350 11.654 17.899 1.00 89.88 180 SER A O 1
ATOM 1471 N N . LYS A 1 181 ? 19.829 9.604 17.122 1.00 84.62 181 LYS A N 1
ATOM 1472 C CA . LYS A 1 181 ? 21.204 9.111 16.981 1.00 84.62 181 LYS A CA 1
ATOM 1473 C C . LYS A 1 181 ? 21.722 9.106 15.543 1.00 84.62 181 LYS A C 1
ATOM 1475 O O . LYS A 1 181 ? 22.933 9.114 15.357 1.00 84.62 181 LYS A O 1
ATOM 1480 N N . MET A 1 182 ? 20.846 9.094 14.536 1.00 76.25 182 MET A N 1
ATOM 1481 C CA . MET A 1 182 ? 21.227 9.049 13.118 1.00 76.25 182 MET A CA 1
ATOM 1482 C C . MET A 1 182 ? 22.230 10.171 12.773 1.00 76.25 182 MET A C 1
ATOM 1484 O O . MET A 1 182 ? 21.911 11.347 12.953 1.00 76.25 182 MET A O 1
ATOM 1488 N N . PRO A 1 183 ? 23.440 9.835 12.283 1.00 66.81 183 PRO A N 1
ATOM 1489 C CA . PRO A 1 183 ? 24.512 10.788 12.069 1.00 66.81 183 PRO A CA 1
ATOM 1490 C C . PRO A 1 183 ? 24.272 11.596 10.796 1.00 66.81 183 PRO A C 1
ATOM 1492 O O . PRO A 1 183 ? 23.473 11.239 9.926 1.00 66.81 183 PRO A O 1
ATOM 1495 N N . ASN A 1 184 ? 25.034 12.683 10.682 1.00 59.41 184 ASN A N 1
ATOM 1496 C CA . ASN A 1 184 ? 25.176 13.486 9.471 1.00 59.41 184 ASN A CA 1
ATOM 1497 C C . ASN A 1 184 ? 25.502 12.561 8.265 1.00 59.41 184 ASN A C 1
ATOM 1499 O O . ASN A 1 184 ? 26.250 11.601 8.465 1.00 59.41 184 ASN A O 1
ATOM 1503 N N . PRO A 1 185 ? 25.025 12.818 7.027 1.00 60.50 185 PRO A N 1
ATOM 1504 C CA . PRO A 1 185 ? 25.148 11.921 5.860 1.00 60.50 185 PRO A CA 1
ATOM 1505 C C . PRO A 1 185 ? 26.573 11.572 5.385 1.00 60.50 185 PRO A C 1
ATOM 1507 O O . PRO A 1 185 ? 26.728 11.003 4.309 1.00 60.50 185 PRO A O 1
ATOM 1510 N N . TYR A 1 186 ? 27.602 11.926 6.154 1.00 54.53 186 TYR A N 1
ATOM 1511 C CA . TYR A 1 186 ? 29.024 11.817 5.838 1.00 54.53 186 TYR A CA 1
ATOM 1512 C C . TYR A 1 186 ? 29.745 10.727 6.655 1.00 54.53 186 TYR A C 1
ATOM 1514 O O . TYR A 1 186 ? 30.958 10.796 6.822 1.00 54.53 186 TYR A O 1
ATOM 1522 N N . SER A 1 187 ? 29.034 9.739 7.210 1.00 65.00 187 SER A N 1
ATOM 1523 C CA . SER A 1 187 ? 29.687 8.596 7.866 1.00 65.00 187 SER A CA 1
ATOM 1524 C C . SER A 1 187 ? 30.163 7.563 6.841 1.00 65.00 187 SER A C 1
ATOM 1526 O O . SER A 1 187 ? 29.385 7.187 5.968 1.00 65.00 187 SER A O 1
ATOM 1528 N N . ASP A 1 188 ? 31.368 7.015 7.016 1.00 72.31 188 ASP A N 1
ATOM 1529 C CA . ASP A 1 188 ? 31.925 5.961 6.143 1.00 72.31 188 ASP A CA 1
ATOM 1530 C C . ASP A 1 188 ? 31.143 4.632 6.181 1.00 72.31 188 ASP A C 1
ATOM 1532 O O . ASP A 1 188 ? 31.304 3.780 5.309 1.00 72.31 188 ASP A O 1
ATOM 1536 N N . LYS A 1 189 ? 30.289 4.432 7.193 1.00 73.31 189 LYS A N 1
ATOM 1537 C CA . LYS A 1 189 ? 29.485 3.212 7.360 1.00 73.31 189 LYS A CA 1
ATOM 1538 C C . LYS A 1 189 ? 28.200 3.266 6.540 1.00 73.31 189 LYS A C 1
ATOM 1540 O O . LYS A 1 189 ? 27.563 4.312 6.412 1.00 73.31 189 LYS A O 1
ATOM 1545 N N . SER A 1 190 ? 27.765 2.110 6.045 1.00 84.31 190 SER A N 1
ATOM 1546 C CA . SER A 1 190 ? 26.489 2.008 5.338 1.00 84.31 190 SER A CA 1
ATOM 1547 C C . SER A 1 190 ? 25.304 2.232 6.289 1.00 84.31 190 SER A C 1
ATOM 1549 O O . SER A 1 190 ? 25.343 1.870 7.467 1.00 84.31 190 SER A O 1
ATOM 1551 N N . ALA A 1 191 ? 24.197 2.776 5.771 1.00 83.31 191 ALA A N 1
ATOM 1552 C CA . ALA A 1 191 ? 22.983 2.997 6.564 1.00 83.31 191 ALA A CA 1
ATOM 1553 C C . ALA A 1 191 ? 22.467 1.708 7.238 1.00 83.31 191 ALA A C 1
ATOM 1555 O O . ALA A 1 191 ? 21.931 1.752 8.343 1.00 83.31 191 ALA A O 1
ATOM 1556 N N . THR A 1 192 ? 22.653 0.550 6.595 1.00 86.81 192 THR A N 1
ATOM 1557 C CA . THR A 1 192 ? 22.254 -0.755 7.141 1.00 86.81 192 THR A CA 1
ATOM 1558 C C . THR A 1 192 ? 23.074 -1.130 8.372 1.00 86.81 192 THR A C 1
ATOM 1560 O O . THR A 1 192 ? 22.498 -1.535 9.380 1.00 86.81 192 THR A O 1
ATOM 1563 N N . GLU A 1 193 ? 24.398 -0.972 8.310 1.00 87.12 193 GLU A N 1
ATOM 1564 C CA . GLU A 1 193 ? 25.288 -1.234 9.449 1.00 87.12 193 GLU A CA 1
ATOM 1565 C C . GLU A 1 193 ? 24.975 -0.285 10.604 1.00 87.12 193 GLU A C 1
ATOM 1567 O O . GLU A 1 193 ? 24.955 -0.696 11.762 1.00 87.12 193 GLU A O 1
ATOM 1572 N N . TYR A 1 194 ? 24.654 0.972 10.294 1.00 84.88 194 TYR A N 1
ATOM 1573 C CA . TYR A 1 194 ? 24.289 1.953 11.306 1.00 84.88 194 TYR A CA 1
ATOM 1574 C C . TYR A 1 194 ? 23.002 1.580 12.053 1.00 84.88 194 TYR A C 1
ATOM 1576 O O . TYR A 1 194 ? 22.984 1.531 13.282 1.00 84.88 194 TYR A O 1
ATOM 1584 N N . VAL A 1 195 ? 21.941 1.226 11.322 1.00 87.69 195 VAL A N 1
ATOM 1585 C CA . VAL A 1 195 ? 20.679 0.770 11.926 1.00 87.69 195 VAL A CA 1
ATOM 1586 C C . VAL A 1 195 ? 20.877 -0.511 12.744 1.00 87.69 195 VAL A C 1
ATOM 1588 O O . VAL A 1 195 ? 20.257 -0.658 13.797 1.00 87.69 195 VAL A O 1
ATOM 1591 N N . GLN A 1 196 ? 21.753 -1.424 12.311 1.00 90.06 196 GLN A N 1
ATOM 1592 C CA . GLN A 1 196 ? 22.094 -2.618 13.092 1.00 90.06 196 GLN A CA 1
ATOM 1593 C C . GLN A 1 196 ? 22.775 -2.256 14.415 1.00 90.06 196 GLN A C 1
ATOM 1595 O O . GLN A 1 196 ? 22.331 -2.736 15.458 1.00 90.06 196 GLN A O 1
ATOM 1600 N N . MET A 1 197 ? 23.786 -1.380 14.396 1.00 89.38 197 MET A N 1
ATOM 1601 C CA . MET A 1 197 ? 24.455 -0.907 15.616 1.00 89.38 197 MET A CA 1
ATOM 1602 C C . MET A 1 197 ? 23.465 -0.245 16.582 1.00 89.38 197 MET A C 1
ATOM 1604 O O . MET A 1 197 ? 23.414 -0.619 17.751 1.00 89.38 197 MET A O 1
ATOM 1608 N N . LEU A 1 198 ? 22.604 0.651 16.089 1.00 91.06 198 LEU A N 1
ATOM 1609 C CA . LEU A 1 198 ? 21.550 1.264 16.905 1.00 91.06 198 LEU A CA 1
ATOM 1610 C C . LEU A 1 198 ? 20.550 0.237 17.445 1.00 91.06 198 LEU A C 1
ATOM 1612 O O . LEU A 1 198 ? 20.018 0.391 18.539 1.00 91.06 198 LEU A O 1
ATOM 1616 N N . GLY A 1 199 ? 20.265 -0.821 16.684 1.00 92.50 199 GLY A N 1
ATOM 1617 C CA . GLY A 1 199 ? 19.435 -1.930 17.146 1.00 92.50 199 GLY A CA 1
ATOM 1618 C C . GLY A 1 199 ? 20.050 -2.689 18.326 1.00 92.50 199 GLY A C 1
ATOM 1619 O O . GLY A 1 199 ? 19.307 -3.164 19.185 1.00 92.50 199 GLY A O 1
ATOM 1620 N N . HIS A 1 200 ? 21.380 -2.795 18.384 1.00 93.56 200 HIS A N 1
ATOM 1621 C CA . HIS A 1 200 ? 22.097 -3.347 19.534 1.00 93.56 200 HIS A CA 1
ATOM 1622 C C . HIS A 1 200 ? 22.095 -2.372 20.717 1.00 93.56 200 HIS A C 1
ATOM 1624 O O . HIS A 1 200 ? 21.660 -2.764 21.798 1.00 93.56 200 HIS A O 1
ATOM 1630 N N . GLU A 1 201 ? 22.437 -1.099 20.493 1.00 92.31 201 GLU A N 1
ATOM 1631 C CA . GLU A 1 201 ? 22.417 -0.050 21.529 1.00 92.31 201 GLU A CA 1
ATOM 1632 C C . GLU A 1 201 ? 21.027 0.063 22.178 1.00 92.31 201 GLU A C 1
ATOM 1634 O O . GLU A 1 201 ? 20.899 0.053 23.398 1.00 92.31 201 GLU A O 1
ATOM 1639 N N . TRP A 1 202 ? 19.953 0.035 21.380 1.00 94.44 202 TRP A N 1
ATOM 1640 C CA . TRP A 1 202 ? 18.584 0.040 21.898 1.00 94.44 202 TRP A CA 1
ATOM 1641 C C . TRP A 1 202 ? 18.275 -1.155 22.803 1.00 94.44 202 TRP A C 1
ATOM 1643 O O . TRP A 1 202 ? 17.525 -1.024 23.768 1.00 94.44 202 TRP A O 1
ATOM 1653 N N . LYS A 1 203 ? 18.813 -2.345 22.519 1.00 94.19 203 LYS A N 1
ATOM 1654 C CA . LYS A 1 203 ? 18.585 -3.512 23.384 1.00 94.19 203 LYS A CA 1
ATOM 1655 C C . LYS A 1 203 ? 19.291 -3.352 24.726 1.00 94.19 203 LYS A C 1
ATOM 1657 O O . LYS A 1 203 ? 18.692 -3.711 25.736 1.00 94.19 203 LYS A O 1
ATOM 1662 N N . GLU A 1 204 ? 20.489 -2.779 24.717 1.00 94.94 204 GLU A N 1
ATOM 1663 C CA . GLU A 1 204 ? 21.331 -2.559 25.897 1.00 94.94 204 GLU A CA 1
ATOM 1664 C C . GLU A 1 204 ? 20.888 -1.363 26.754 1.00 94.94 204 GLU A C 1
ATOM 1666 O O . GLU A 1 204 ? 21.180 -1.344 27.947 1.00 94.94 204 GLU A O 1
ATOM 1671 N N . LEU A 1 205 ? 20.138 -0.407 26.188 1.00 92.75 205 LEU A N 1
ATOM 1672 C CA . LEU A 1 205 ? 19.607 0.738 26.935 1.00 92.75 205 LEU A CA 1
ATOM 1673 C C . LEU A 1 205 ? 18.783 0.326 28.163 1.00 92.75 205 LEU A C 1
ATOM 1675 O O . LEU A 1 205 ? 17.984 -0.623 28.115 1.00 92.75 205 LEU A O 1
ATOM 1679 N N . SER A 1 206 ? 18.931 1.115 29.228 1.00 94.38 206 SER A N 1
ATOM 1680 C CA . SER A 1 206 ? 18.171 0.995 30.471 1.00 94.38 206 SER A CA 1
ATOM 1681 C C . SER A 1 206 ? 16.672 1.240 30.245 1.00 94.38 206 SER A C 1
ATOM 1683 O O . SER A 1 206 ? 16.247 1.732 29.192 1.00 94.38 206 SER A O 1
ATOM 1685 N N . LYS A 1 207 ? 15.835 0.857 31.216 1.00 93.06 207 LYS A N 1
ATOM 1686 C CA . LYS A 1 207 ? 14.387 1.100 31.111 1.00 93.06 207 LYS A CA 1
ATOM 1687 C C . LYS A 1 207 ? 14.080 2.588 31.236 1.00 93.06 207 LYS A C 1
ATOM 1689 O O . LYS A 1 207 ? 13.195 3.077 30.548 1.00 93.06 207 LYS A O 1
ATOM 1694 N N . GLU A 1 208 ? 14.847 3.282 32.061 1.00 92.25 208 GLU A N 1
ATOM 1695 C CA . GLU A 1 208 ? 14.747 4.707 32.337 1.00 92.25 208 GLU A CA 1
ATOM 1696 C C . GLU A 1 208 ? 15.034 5.521 31.067 1.00 92.25 208 GLU A C 1
ATOM 1698 O O . GLU A 1 208 ? 14.244 6.381 30.682 1.00 92.25 208 GLU A O 1
ATOM 1703 N N . ASP A 1 209 ? 16.099 5.176 30.336 1.00 89.75 209 ASP A N 1
ATOM 1704 C CA . ASP A 1 209 ? 16.431 5.849 29.075 1.00 89.75 209 ASP A CA 1
ATOM 1705 C C . ASP A 1 209 ? 15.384 5.565 27.991 1.00 89.75 209 ASP A C 1
ATOM 1707 O O . ASP A 1 209 ? 15.000 6.459 27.232 1.00 89.75 209 ASP A O 1
ATOM 1711 N N . LYS A 1 210 ? 14.879 4.323 27.928 1.00 94.25 210 LYS A N 1
ATOM 1712 C CA . LYS A 1 210 ? 13.802 3.930 27.004 1.00 94.25 210 LYS A CA 1
ATOM 1713 C C . LYS A 1 210 ? 12.498 4.661 27.289 1.00 94.25 210 LYS A C 1
ATOM 1715 O O . LYS A 1 210 ? 11.799 5.002 26.335 1.00 94.25 210 LYS A O 1
ATOM 1720 N N . GLN A 1 211 ? 12.193 4.913 28.560 1.00 95.19 211 GLN A N 1
ATOM 1721 C CA . GLN A 1 211 ? 10.946 5.536 28.986 1.00 95.19 211 GLN A CA 1
ATOM 1722 C C . GLN A 1 211 ? 10.751 6.908 28.332 1.00 95.19 211 GLN A C 1
ATOM 1724 O O . GLN A 1 211 ? 9.676 7.173 27.802 1.00 95.19 211 GLN A O 1
ATOM 1729 N N . SER A 1 212 ? 11.806 7.726 28.246 1.00 94.50 212 SER A N 1
ATOM 1730 C CA . SER A 1 212 ? 11.740 9.031 27.568 1.00 94.50 212 SER A CA 1
ATOM 1731 C C . SER A 1 212 ? 11.264 8.922 26.108 1.00 94.50 212 SER A C 1
ATOM 1733 O O . SER A 1 212 ? 10.426 9.695 25.643 1.00 94.50 212 SER A O 1
ATOM 1735 N N . PHE A 1 213 ? 11.734 7.907 25.377 1.00 96.12 213 PHE A N 1
ATOM 1736 C CA . PHE A 1 213 ? 11.320 7.650 23.998 1.00 96.12 213 PHE A CA 1
ATOM 1737 C C . PHE A 1 213 ? 9.940 6.992 23.903 1.00 96.12 213 PHE A C 1
ATOM 1739 O O . PHE A 1 213 ? 9.256 7.142 22.889 1.00 96.12 213 PHE A O 1
ATOM 1746 N N . GLU A 1 214 ? 9.530 6.227 24.915 1.00 95.81 214 GLU A N 1
ATOM 1747 C CA . GLU A 1 214 ? 8.184 5.656 25.010 1.00 95.81 214 GLU A CA 1
ATOM 1748 C C . GLU A 1 214 ? 7.125 6.731 25.252 1.00 95.81 214 GLU A C 1
ATOM 1750 O O . GLU A 1 214 ? 6.081 6.687 24.602 1.00 95.81 214 GLU A O 1
ATOM 1755 N N . GLU A 1 215 ? 7.418 7.728 26.086 1.00 96.38 215 GLU A N 1
ATOM 1756 C CA . GLU A 1 215 ? 6.560 8.895 26.317 1.00 96.38 215 GLU A CA 1
ATOM 1757 C C . GLU A 1 215 ? 6.380 9.715 25.030 1.00 96.38 215 GLU A C 1
ATOM 1759 O O . GLU A 1 215 ? 5.247 9.949 24.606 1.00 96.38 215 GLU A O 1
ATOM 1764 N N . LEU A 1 216 ? 7.472 10.017 24.313 1.00 95.38 216 LEU A N 1
ATOM 1765 C CA . LEU A 1 216 ? 7.410 10.673 22.995 1.00 95.38 216 LEU A CA 1
ATOM 1766 C C . LEU A 1 216 ? 6.589 9.870 21.972 1.00 95.38 216 LEU A C 1
ATOM 1768 O O . LEU A 1 216 ? 5.847 10.426 21.158 1.00 95.38 216 LEU A O 1
ATOM 1772 N N . ALA A 1 217 ? 6.705 8.540 21.993 1.00 96.88 217 ALA A N 1
ATOM 1773 C CA . ALA A 1 217 ? 5.925 7.673 21.115 1.00 96.88 217 ALA A CA 1
ATOM 1774 C C . ALA A 1 217 ? 4.440 7.617 21.494 1.00 96.88 217 ALA A C 1
ATOM 1776 O O . ALA A 1 217 ? 3.593 7.490 20.604 1.00 96.88 217 ALA A O 1
ATOM 1777 N N . ALA A 1 218 ? 4.120 7.702 22.787 1.00 96.88 218 ALA A N 1
ATOM 1778 C CA . ALA A 1 218 ? 2.752 7.782 23.277 1.00 96.88 218 ALA A CA 1
ATOM 1779 C C . ALA A 1 218 ? 2.095 9.100 22.843 1.00 96.88 218 ALA A C 1
ATOM 1781 O O . ALA A 1 218 ? 1.038 9.057 22.214 1.00 96.88 218 ALA A O 1
ATOM 1782 N N . GLU A 1 219 ? 2.768 10.235 23.045 1.00 96.62 219 GLU A N 1
ATOM 1783 C CA . GLU A 1 219 ? 2.296 11.556 22.611 1.00 96.62 219 GLU A CA 1
ATOM 1784 C C . GLU A 1 219 ? 2.061 11.597 21.092 1.00 96.62 219 GLU A C 1
ATOM 1786 O O . GLU A 1 219 ? 0.971 11.928 20.620 1.00 96.62 219 GLU A O 1
ATOM 1791 N N . ALA A 1 220 ? 3.038 11.144 20.298 1.00 96.69 220 ALA A N 1
ATOM 1792 C CA . ALA A 1 220 ? 2.900 11.089 18.843 1.00 96.69 220 ALA A CA 1
ATOM 1793 C C . ALA A 1 220 ? 1.736 10.187 18.389 1.00 96.69 220 ALA A C 1
ATOM 1795 O O . ALA A 1 220 ? 1.103 10.431 17.356 1.00 96.69 220 ALA A O 1
ATOM 1796 N N . LYS A 1 221 ? 1.439 9.120 19.140 1.00 95.75 221 LYS A N 1
ATOM 1797 C CA . LYS A 1 221 ? 0.315 8.217 18.861 1.00 95.75 221 LYS A CA 1
ATOM 1798 C C . LYS A 1 221 ? -1.031 8.871 19.165 1.00 95.75 221 LYS A C 1
ATOM 1800 O O . LYS A 1 221 ? -1.980 8.636 18.411 1.00 95.75 221 LYS A O 1
ATOM 1805 N N . GLU A 1 222 ? -1.122 9.661 20.228 1.00 95.12 222 GLU A N 1
ATOM 1806 C CA . GLU A 1 222 ? -2.315 10.441 20.563 1.00 95.12 222 GLU A CA 1
ATOM 1807 C C . GLU A 1 222 ? -2.572 11.523 19.515 1.00 95.12 222 GLU A C 1
ATOM 1809 O O . GLU A 1 222 ? -3.663 11.569 18.939 1.00 95.12 222 GLU A O 1
ATOM 1814 N N . GLU A 1 223 ? -1.541 12.292 19.160 1.00 95.88 223 GLU A N 1
ATOM 1815 C CA . GLU A 1 223 ? -1.618 13.317 18.116 1.00 95.88 223 GLU A CA 1
ATOM 1816 C C . GLU A 1 223 ? -2.064 12.710 16.773 1.00 95.88 223 GLU A C 1
ATOM 1818 O O . GLU A 1 223 ? -2.957 13.223 16.093 1.00 95.88 223 GLU A O 1
ATOM 1823 N N . TYR A 1 224 ? -1.503 11.555 16.404 1.00 95.50 224 TYR A N 1
ATOM 1824 C CA . TYR A 1 224 ? -1.931 10.813 15.221 1.00 95.50 224 TYR A CA 1
ATOM 1825 C C . TYR A 1 224 ? -3.388 10.344 15.305 1.00 95.50 224 TYR A C 1
ATOM 1827 O O . TYR A 1 224 ? -4.093 10.369 14.298 1.00 95.50 224 TYR A O 1
ATOM 1835 N N . SER A 1 225 ? -3.849 9.891 16.475 1.00 93.19 225 SER A N 1
ATOM 1836 C CA . SER A 1 225 ? -5.235 9.448 16.658 1.00 93.19 225 SER A CA 1
ATOM 1837 C C . SER A 1 225 ? -6.222 10.591 16.423 1.00 93.19 225 SER A C 1
ATOM 1839 O O . SER A 1 225 ? -7.237 10.367 15.759 1.00 93.19 225 SER A O 1
ATOM 1841 N N . LEU A 1 226 ? -5.898 11.798 16.900 1.00 93.88 226 LEU A N 1
ATOM 1842 C CA . LEU A 1 226 ? -6.686 13.009 16.667 1.00 93.88 226 LEU A CA 1
ATOM 1843 C C . LEU A 1 226 ? -6.674 13.413 15.186 1.00 93.88 226 LEU A C 1
ATOM 1845 O O . LEU A 1 226 ? -7.736 13.561 14.583 1.00 93.88 226 LEU A O 1
ATOM 1849 N N . LYS A 1 227 ? -5.485 13.499 14.572 1.00 95.62 227 LYS A N 1
ATOM 1850 C CA . LYS A 1 227 ? -5.337 13.793 13.133 1.00 95.62 227 LYS A CA 1
ATOM 1851 C C . LYS A 1 227 ? -6.096 12.791 12.263 1.00 95.62 227 LYS A C 1
ATOM 1853 O O . LYS A 1 227 ? -6.646 13.161 11.233 1.00 95.62 227 LYS A O 1
ATOM 1858 N N . MET A 1 228 ? -6.128 11.519 12.662 1.00 93.69 228 MET A N 1
ATOM 1859 C CA . MET A 1 228 ? -6.864 10.478 11.946 1.00 93.69 228 MET A CA 1
ATOM 1860 C C . MET A 1 228 ? -8.380 10.648 12.070 1.00 93.69 228 MET A C 1
ATOM 1862 O O . MET A 1 228 ? -9.058 10.471 11.066 1.00 93.69 228 MET A O 1
ATOM 1866 N N . THR A 1 229 ? -8.905 10.999 13.252 1.00 91.94 229 THR A N 1
ATOM 1867 C CA . THR A 1 229 ? -10.334 11.337 13.417 1.00 91.94 229 THR A CA 1
ATOM 1868 C C . THR A 1 229 ? -10.719 12.476 12.484 1.00 91.94 229 THR A C 1
ATOM 1870 O O . THR A 1 229 ? -11.606 12.302 11.657 1.00 91.94 229 THR A O 1
ATOM 1873 N N . GLN A 1 230 ? -9.985 13.590 12.550 1.00 93.56 230 GLN A N 1
ATOM 1874 C CA . GLN A 1 230 ? -10.246 14.772 11.724 1.00 93.56 230 GLN A CA 1
ATOM 1875 C C . GLN A 1 230 ? -10.161 14.452 10.230 1.00 93.56 230 GLN A C 1
ATOM 1877 O O . GLN A 1 230 ? -10.980 14.901 9.438 1.00 93.56 230 GLN A O 1
ATOM 1882 N N . TRP A 1 231 ? -9.180 13.640 9.829 1.00 95.12 231 TRP A N 1
ATOM 1883 C CA . TRP A 1 231 ? -9.054 13.205 8.444 1.00 95.12 231 TRP A CA 1
ATOM 1884 C C . TRP A 1 231 ? -10.248 12.356 7.987 1.00 95.12 231 TRP A C 1
ATOM 1886 O O . TRP A 1 231 ? -10.743 12.565 6.885 1.00 95.12 231 TRP A O 1
ATOM 1896 N N . VAL A 1 232 ? -10.728 11.416 8.812 1.00 93.25 232 VAL A N 1
ATOM 1897 C CA . VAL A 1 232 ? -11.920 10.614 8.485 1.00 93.25 232 VAL A CA 1
ATOM 1898 C C . VAL A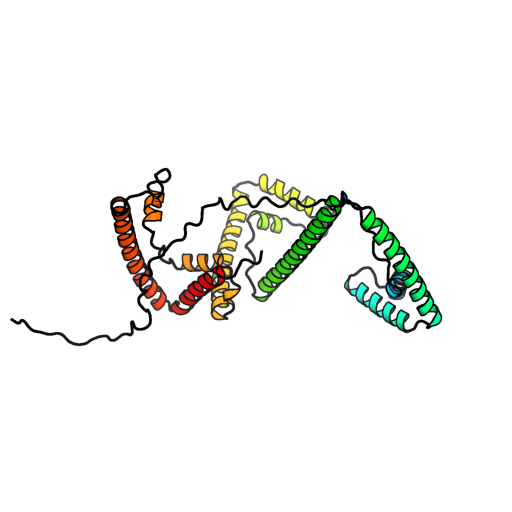 1 232 ? -13.164 11.497 8.397 1.00 93.25 232 VAL A C 1
ATOM 1900 O O . VAL A 1 232 ? -13.909 11.349 7.435 1.00 93.25 232 VAL A O 1
ATOM 1903 N N . GLU A 1 233 ? -13.364 12.410 9.352 1.00 91.50 233 GLU A N 1
ATOM 1904 C CA . GLU A 1 233 ? -14.468 13.383 9.338 1.00 91.50 233 GLU A CA 1
ATOM 1905 C C . GLU A 1 233 ? -14.460 14.194 8.032 1.00 91.50 233 GLU A C 1
ATOM 1907 O O . GLU A 1 233 ? -15.421 14.125 7.268 1.00 91.50 233 GLU A O 1
ATOM 1912 N N . ASN A 1 234 ? -13.325 14.806 7.682 1.00 93.19 234 ASN A N 1
ATOM 1913 C CA . ASN A 1 234 ? -13.175 15.575 6.443 1.00 93.19 234 ASN A CA 1
ATOM 1914 C C . ASN A 1 234 ? -13.421 14.739 5.175 1.00 93.19 234 ASN A C 1
ATOM 1916 O O . ASN A 1 234 ? -14.004 15.230 4.214 1.00 93.19 234 ASN A O 1
ATOM 1920 N N . MET A 1 235 ? -12.964 13.483 5.141 1.00 93.38 235 MET A N 1
ATOM 1921 C CA . MET A 1 235 ? -13.169 12.601 3.985 1.00 93.38 235 MET A CA 1
ATOM 1922 C C . MET A 1 235 ? -14.645 12.259 3.780 1.00 93.38 235 MET A C 1
ATOM 1924 O O . MET A 1 235 ? -15.093 12.162 2.639 1.00 93.38 235 MET A O 1
ATOM 1928 N N . VAL A 1 236 ? -15.383 12.043 4.871 1.00 91.19 236 VAL A N 1
ATOM 1929 C CA . VAL A 1 236 ? -16.826 11.779 4.826 1.00 91.19 236 VAL A CA 1
ATOM 1930 C C . VAL A 1 236 ? -17.560 13.044 4.376 1.00 91.19 236 VAL A C 1
ATOM 1932 O O . VAL A 1 236 ? -18.265 12.995 3.378 1.00 91.19 236 VAL A O 1
ATOM 1935 N N . GLU A 1 237 ? -17.276 14.200 4.979 1.00 89.50 237 GLU A N 1
ATOM 1936 C CA . GLU A 1 237 ? -17.897 15.482 4.603 1.00 89.50 237 GLU A CA 1
ATOM 1937 C C . GLU A 1 237 ? -17.638 15.896 3.141 1.00 89.50 237 GLU A C 1
ATOM 1939 O O . GLU A 1 237 ? -18.504 16.481 2.493 1.00 89.50 237 GLU A O 1
ATOM 1944 N N . GLN A 1 238 ? -16.461 15.579 2.591 1.00 89.31 238 GLN A N 1
ATOM 1945 C CA . GLN A 1 238 ? -16.113 15.865 1.191 1.00 89.31 238 GLN A CA 1
ATOM 1946 C C . GLN A 1 238 ? -16.729 14.870 0.187 1.00 89.31 238 GLN A C 1
ATOM 1948 O O . GLN A 1 238 ? -16.567 15.045 -1.020 1.00 89.31 238 GLN A O 1
ATOM 1953 N N . GLY A 1 239 ? -17.424 13.824 0.654 1.00 86.81 239 GLY A N 1
ATOM 1954 C CA . GLY A 1 239 ? -18.015 12.774 -0.185 1.00 86.81 239 GLY A CA 1
ATOM 1955 C C . GLY A 1 239 ? -17.021 11.712 -0.683 1.00 86.81 239 GLY A C 1
ATOM 1956 O O . GLY A 1 239 ? -17.409 10.754 -1.358 1.00 86.81 239 GLY A O 1
ATOM 1957 N N . ASP A 1 240 ? -15.745 11.821 -0.306 1.00 86.25 240 ASP A N 1
ATOM 1958 C CA . ASP A 1 240 ? -14.678 10.873 -0.653 1.00 86.25 240 ASP A CA 1
ATOM 1959 C C . ASP A 1 240 ? -14.561 9.708 0.351 1.00 86.25 240 ASP A C 1
ATOM 1961 O O . ASP A 1 240 ? -13.700 8.828 0.224 1.00 86.25 240 ASP A O 1
ATOM 1965 N N . GLY A 1 241 ? -15.469 9.623 1.330 1.00 85.06 241 GLY A N 1
ATOM 1966 C CA . GLY A 1 241 ? -15.479 8.606 2.385 1.00 85.06 241 GLY A CA 1
ATOM 1967 C C . GLY A 1 241 ? -15.486 7.156 1.874 1.00 85.06 241 GLY A C 1
ATOM 1968 O O . GLY A 1 241 ? -15.090 6.230 2.587 1.00 85.06 241 GLY A O 1
ATOM 1969 N N . SER A 1 242 ? -15.857 6.929 0.610 1.00 85.31 242 SER A N 1
ATOM 1970 C CA . SER A 1 242 ? -15.820 5.604 -0.020 1.00 85.31 242 SER A CA 1
ATOM 1971 C C . SER A 1 242 ? -14.408 5.021 -0.178 1.00 85.31 242 SER A C 1
ATOM 1973 O O . SER A 1 242 ? -14.272 3.791 -0.206 1.00 85.31 242 SER A O 1
ATOM 1975 N N . ASP A 1 243 ? -13.379 5.872 -0.228 1.00 85.88 243 ASP A N 1
ATOM 1976 C CA . ASP A 1 243 ? -11.967 5.475 -0.290 1.00 85.88 243 ASP A CA 1
ATOM 1977 C C . ASP A 1 243 ? -11.368 5.232 1.116 1.00 85.88 243 ASP A C 1
ATOM 1979 O O . ASP A 1 243 ? -10.289 4.642 1.252 1.00 85.88 243 ASP A O 1
ATOM 1983 N N . VAL A 1 244 ? -12.096 5.575 2.188 1.00 89.69 244 VAL A N 1
ATOM 1984 C CA . VAL A 1 244 ? -11.698 5.289 3.573 1.00 89.69 244 VAL A CA 1
ATOM 1985 C C . VAL A 1 244 ? -11.853 3.797 3.885 1.00 89.69 244 VAL A C 1
ATOM 1987 O O . VAL A 1 244 ? -12.853 3.138 3.584 1.00 89.69 244 VAL A O 1
ATOM 1990 N N . LYS A 1 245 ? -10.841 3.225 4.548 1.00 89.31 245 LYS A N 1
ATOM 1991 C CA . LYS A 1 245 ? -10.855 1.810 4.947 1.00 89.31 245 LYS A CA 1
ATOM 1992 C C . LYS A 1 245 ? -11.970 1.550 5.959 1.00 89.31 245 LYS A C 1
ATOM 1994 O O . LYS A 1 245 ? -12.036 2.211 6.989 1.00 89.31 245 LYS A O 1
ATOM 1999 N N . VAL A 1 246 ? -12.752 0.490 5.738 1.00 91.19 246 VAL A N 1
ATOM 2000 C CA . VAL A 1 246 ? -13.840 0.058 6.642 1.00 91.19 246 VAL A CA 1
ATOM 2001 C C . VAL A 1 246 ? -13.373 -0.084 8.094 1.00 91.19 246 VAL A C 1
ATOM 2003 O O . VAL A 1 246 ? -14.100 0.291 9.005 1.00 91.19 246 VAL A O 1
ATOM 2006 N N . SER A 1 247 ? -12.152 -0.575 8.323 1.00 90.75 247 SER A N 1
ATOM 2007 C CA . SER A 1 247 ? -11.590 -0.706 9.673 1.00 90.75 247 SER A CA 1
ATOM 2008 C C . SER A 1 247 ? -11.378 0.636 10.381 1.00 90.75 247 SER A C 1
ATOM 2010 O O . SER A 1 247 ? -11.425 0.683 11.603 1.00 90.75 247 SER A O 1
ATOM 2012 N N . LEU A 1 248 ? -11.111 1.713 9.633 1.00 91.44 248 LEU A N 1
ATOM 2013 C CA . LEU A 1 248 ? -10.967 3.058 10.192 1.00 91.44 248 LEU A CA 1
ATOM 2014 C C . LEU A 1 248 ? -12.337 3.636 10.548 1.00 91.44 248 LEU A C 1
ATOM 2016 O O . LEU A 1 248 ? -12.506 4.079 11.676 1.00 91.44 248 LEU A O 1
ATOM 2020 N N . LEU A 1 249 ? -13.323 3.512 9.651 1.00 91.56 249 LEU A N 1
ATOM 2021 C CA . LEU A 1 249 ? -14.711 3.913 9.924 1.00 91.56 249 LEU A CA 1
ATOM 2022 C C . LEU A 1 249 ? -15.272 3.197 11.163 1.00 91.56 249 LEU A C 1
ATOM 2024 O O . LEU A 1 249 ? -15.892 3.809 12.023 1.00 91.56 249 LEU A O 1
ATOM 2028 N N . GLN A 1 250 ? -15.001 1.894 11.299 1.00 91.50 250 GLN A N 1
ATOM 2029 C CA . GLN A 1 250 ? -15.401 1.120 12.478 1.00 91.50 250 GLN A CA 1
ATOM 2030 C C . GLN A 1 250 ? -14.733 1.605 13.766 1.00 91.50 250 GLN A C 1
ATOM 2032 O O . GLN A 1 250 ? -15.391 1.648 14.799 1.00 91.50 250 GLN A O 1
ATOM 2037 N N . LYS A 1 251 ? -13.446 1.966 13.710 1.00 92.00 251 LYS A N 1
ATOM 2038 C CA . LYS A 1 251 ? -12.723 2.497 14.869 1.00 92.00 251 LYS A CA 1
ATOM 2039 C C . LYS A 1 251 ? -13.260 3.869 15.284 1.00 92.00 251 LYS A C 1
ATOM 2041 O O . LYS A 1 251 ? -13.297 4.164 16.472 1.00 92.00 251 LYS A O 1
ATOM 2046 N N . GLU A 1 252 ? -13.673 4.692 14.325 1.00 92.44 252 GLU A N 1
ATOM 2047 C CA . GLU A 1 252 ? -14.261 6.000 14.618 1.00 92.44 252 GLU A CA 1
ATOM 2048 C C . GLU A 1 252 ? -15.655 5.869 15.239 1.00 92.44 252 GLU A C 1
ATOM 2050 O O . GLU A 1 252 ? -15.942 6.494 16.254 1.00 92.44 252 GLU A O 1
ATOM 2055 N N . LEU A 1 253 ? -16.471 4.946 14.727 1.00 91.50 253 LEU A N 1
ATOM 2056 C CA . LEU A 1 253 ? -17.734 4.560 15.358 1.00 91.50 253 LEU A CA 1
ATOM 2057 C C . LEU A 1 253 ? -17.539 4.021 16.787 1.00 91.50 253 LEU A C 1
ATOM 2059 O O . LEU A 1 253 ? -18.332 4.320 17.672 1.00 91.50 253 LEU A O 1
ATOM 2063 N N . GLU A 1 254 ? -16.475 3.259 17.046 1.00 91.38 254 GLU A N 1
ATOM 2064 C CA . GLU A 1 254 ? -16.168 2.769 18.396 1.00 91.38 254 GLU A CA 1
ATOM 2065 C C . GLU A 1 254 ? -15.834 3.912 19.372 1.00 91.38 254 GLU A C 1
ATOM 2067 O O . GLU A 1 254 ? -16.273 3.871 20.519 1.00 91.38 254 GLU A O 1
ATOM 2072 N N . LYS A 1 255 ? -15.140 4.968 18.919 1.00 90.56 255 LYS A N 1
ATOM 2073 C CA . LYS A 1 255 ? -14.878 6.173 19.735 1.00 90.56 255 LYS A CA 1
ATOM 2074 C C . LYS A 1 255 ? -16.147 6.950 20.080 1.00 90.56 255 LYS A C 1
ATOM 2076 O O . LYS A 1 255 ? -16.175 7.641 21.091 1.00 90.56 255 LYS A O 1
ATOM 2081 N N . LEU A 1 256 ? -17.185 6.839 19.253 1.00 90.69 256 LEU A N 1
ATOM 2082 C CA . LEU A 1 256 ? -18.502 7.409 19.532 1.00 90.69 256 LEU A CA 1
ATOM 2083 C C . LEU A 1 256 ? -19.329 6.544 20.494 1.00 90.69 256 LEU A C 1
ATOM 2085 O O . LEU A 1 256 ? -20.499 6.846 20.701 1.00 90.69 256 LEU A O 1
ATOM 2089 N N . GLU A 1 257 ? -18.744 5.490 21.075 1.00 91.44 257 GLU A N 1
ATOM 2090 C CA . GLU A 1 257 ? -19.397 4.580 22.024 1.00 91.44 257 GLU A CA 1
ATOM 2091 C C . GLU A 1 257 ? -20.664 3.925 21.453 1.00 91.44 257 GLU A C 1
ATOM 2093 O O . GLU A 1 257 ? -21.644 3.706 22.164 1.00 91.44 257 GLU A O 1
ATOM 2098 N N . VAL A 1 258 ? -20.650 3.602 20.154 1.00 92.62 258 VAL A N 1
ATOM 2099 C CA . VAL A 1 258 ? -21.771 2.917 19.495 1.00 92.62 258 VAL A CA 1
ATOM 2100 C C . VAL A 1 258 ? -22.127 1.633 20.260 1.00 92.62 258 VAL A C 1
ATOM 2102 O O . VAL A 1 258 ? -21.248 0.779 20.452 1.00 92.62 258 VAL A O 1
ATOM 2105 N N . PRO A 1 259 ? -23.405 1.438 20.643 1.00 93.81 259 PRO A N 1
ATOM 2106 C CA . PRO A 1 259 ? -23.850 0.230 21.318 1.00 93.81 259 PRO A CA 1
ATOM 2107 C C . PRO A 1 259 ? -23.473 -1.040 20.556 1.00 93.81 259 PRO A C 1
ATOM 2109 O O . PRO A 1 259 ? -23.563 -1.137 19.324 1.00 93.81 259 PRO A O 1
ATOM 2112 N N . LYS A 1 260 ? -23.046 -2.061 21.301 1.00 91.25 260 LYS A N 1
ATOM 2113 C CA . LYS A 1 260 ? -22.681 -3.349 20.710 1.00 91.25 260 LYS A CA 1
ATOM 2114 C C . LYS A 1 260 ? -23.922 -4.001 20.117 1.00 91.25 260 LYS A C 1
ATOM 2116 O O . LYS A 1 260 ? -24.952 -4.102 20.774 1.00 91.25 260 LYS A O 1
ATOM 2121 N N . LYS A 1 261 ? -23.787 -4.502 18.887 1.00 90.06 261 LYS A N 1
ATOM 2122 C CA . LYS A 1 261 ? -24.879 -5.188 18.190 1.00 90.06 261 LYS A CA 1
ATOM 2123 C C . LYS A 1 261 ? -25.447 -6.327 19.026 1.00 90.06 261 LYS A C 1
ATOM 2125 O O . LYS A 1 261 ? -24.695 -7.062 19.672 1.00 90.06 261 LYS A O 1
ATOM 2130 N N . ASN A 1 262 ? -26.761 -6.494 18.927 1.00 90.94 262 ASN A N 1
ATOM 2131 C CA . ASN A 1 262 ? -27.460 -7.603 19.545 1.00 90.94 262 ASN A CA 1
ATOM 2132 C C . ASN A 1 262 ? -26.889 -8.956 19.092 1.00 90.94 262 ASN A C 1
ATOM 2134 O O . ASN A 1 262 ? -26.439 -9.151 17.958 1.00 90.94 262 ASN A O 1
ATOM 2138 N N . THR A 1 263 ? -26.930 -9.905 20.011 1.00 92.94 263 THR A N 1
ATOM 2139 C CA . THR A 1 263 ? -26.464 -11.269 19.816 1.00 92.94 263 THR A CA 1
ATOM 2140 C C . THR A 1 263 ? -27.618 -12.164 19.385 1.00 92.94 263 THR A C 1
ATOM 2142 O O . THR A 1 263 ? -28.695 -12.189 19.977 1.00 92.94 263 THR A O 1
ATOM 2145 N N . SER A 1 264 ? -27.395 -12.930 18.322 1.00 92.88 264 SER A N 1
ATOM 2146 C CA . SER A 1 264 ? -28.340 -13.944 17.862 1.00 92.88 264 SER A CA 1
ATOM 2147 C C . SER A 1 264 ? -28.421 -15.098 18.865 1.00 92.88 264 SER A C 1
ATOM 2149 O O . SER A 1 264 ? -27.416 -15.458 19.481 1.00 92.88 264 SER A O 1
ATOM 2151 N N . GLY A 1 265 ? -29.580 -15.759 18.959 1.00 91.12 265 GLY A N 1
ATOM 2152 C CA . GLY A 1 265 ? -29.761 -16.945 19.809 1.00 91.12 265 GLY A CA 1
ATOM 2153 C C . GLY A 1 265 ? -28.708 -18.025 19.545 1.00 91.12 265 GLY A C 1
ATOM 2154 O O . GLY A 1 265 ? -28.180 -18.614 20.486 1.00 91.12 265 GLY A O 1
ATOM 2155 N N . TYR A 1 266 ? -28.299 -18.184 18.282 1.00 90.06 266 TYR A N 1
ATOM 2156 C CA . TYR A 1 266 ? -27.187 -19.051 17.894 1.00 90.06 266 TYR A CA 1
ATOM 2157 C C . TYR A 1 266 ? -25.846 -18.633 18.519 1.00 90.06 266 TYR A C 1
ATOM 2159 O O . TYR A 1 266 ? -25.102 -19.476 19.017 1.00 90.06 266 TYR A O 1
ATOM 2167 N N . GLN A 1 267 ? -25.523 -17.336 18.504 1.00 90.94 267 GLN A N 1
ATOM 2168 C CA . GLN A 1 267 ? -24.273 -16.818 19.069 1.00 90.94 267 GLN A CA 1
ATOM 2169 C C . GLN A 1 267 ? -24.243 -17.021 20.584 1.00 90.94 267 GLN A C 1
ATOM 2171 O O . GLN A 1 267 ? -23.250 -17.523 21.108 1.00 90.94 267 GLN A O 1
ATOM 2176 N N . ILE A 1 268 ? -25.349 -16.715 21.271 1.00 92.38 268 ILE A N 1
ATOM 2177 C CA . ILE A 1 268 ? -25.492 -16.944 22.714 1.00 92.38 268 ILE A CA 1
ATOM 2178 C C . ILE A 1 268 ? -25.308 -18.438 23.023 1.00 92.38 268 ILE A C 1
ATOM 2180 O O . ILE A 1 268 ? -24.520 -18.794 23.899 1.00 92.38 268 ILE A O 1
ATOM 2184 N N . TYR A 1 269 ? -25.960 -19.325 22.266 1.00 92.44 269 TYR A N 1
ATOM 2185 C CA . TYR A 1 269 ? -25.793 -20.770 22.419 1.00 92.44 269 TYR A CA 1
ATOM 2186 C C . TYR A 1 269 ? -24.338 -21.216 22.250 1.00 92.44 269 TYR A C 1
ATOM 2188 O O . TYR A 1 269 ? -23.816 -21.893 23.131 1.00 92.44 269 TYR A O 1
ATOM 2196 N N . ARG A 1 270 ? -23.657 -20.800 21.173 1.00 91.50 270 ARG A N 1
ATOM 2197 C CA . ARG A 1 270 ? -22.257 -21.175 20.897 1.00 91.50 270 ARG A CA 1
ATOM 2198 C C . ARG A 1 270 ? -21.277 -20.666 21.947 1.00 91.50 270 ARG A C 1
ATOM 2200 O O . ARG A 1 270 ? -20.292 -21.346 22.221 1.00 91.50 270 ARG A O 1
ATOM 2207 N N . HIS A 1 271 ? -21.534 -19.501 22.539 1.00 89.56 271 HIS A N 1
ATOM 2208 C CA . HIS A 1 271 ? -20.733 -19.005 23.656 1.00 89.56 271 HIS A CA 1
ATOM 2209 C C . HIS A 1 271 ? -20.867 -19.890 24.898 1.00 89.56 271 HIS A C 1
ATOM 2211 O O . HIS A 1 271 ? -19.867 -20.141 25.566 1.00 89.56 271 HIS A O 1
ATOM 2217 N N . HIS A 1 272 ? -22.071 -20.396 25.175 1.00 87.25 272 HIS A N 1
ATOM 2218 C CA . HIS A 1 272 ? -22.319 -21.310 26.291 1.00 87.25 272 HIS A CA 1
ATOM 2219 C C . HIS A 1 272 ? -21.937 -22.772 25.991 1.00 87.25 272 HIS A C 1
ATOM 2221 O O . HIS A 1 272 ? -21.622 -23.509 26.917 1.00 87.25 272 HIS A O 1
ATOM 2227 N N . HIS A 1 273 ? -21.951 -23.188 24.722 1.00 86.31 273 HIS A N 1
ATOM 2228 C CA . HIS A 1 273 ? -21.754 -24.572 24.280 1.00 86.31 273 HIS A CA 1
ATOM 2229 C C . HIS A 1 273 ? -20.718 -24.633 23.151 1.00 86.31 273 HIS A C 1
ATOM 2231 O O . HIS A 1 273 ? -21.044 -24.886 21.987 1.00 86.31 273 HIS A O 1
ATOM 2237 N N . LYS A 1 274 ? -19.445 -24.391 23.489 1.00 82.50 274 LYS A N 1
ATOM 2238 C CA . LYS A 1 274 ? -18.341 -24.449 22.512 1.00 82.50 274 LYS A CA 1
ATOM 2239 C C . LYS A 1 274 ? -18.201 -25.838 21.872 1.00 82.50 274 LYS A C 1
ATOM 2241 O O . LYS A 1 274 ? -18.034 -25.914 20.653 1.00 82.50 274 LYS A O 1
ATOM 2246 N N . GLU A 1 275 ? -18.343 -26.892 22.676 1.00 84.69 275 GLU A N 1
ATOM 2247 C CA . GLU A 1 275 ? -18.233 -28.312 22.286 1.00 84.69 275 GLU A CA 1
ATOM 2248 C C . GLU A 1 275 ? -19.596 -29.030 22.216 1.00 84.69 275 GLU A C 1
ATOM 2250 O O . GLU A 1 275 ? -19.659 -30.249 22.112 1.00 84.69 275 GLU A O 1
ATOM 2255 N N . GLY A 1 276 ? -20.703 -28.284 22.289 1.00 82.25 276 GLY A N 1
ATOM 2256 C CA . GLY A 1 276 ? -22.046 -28.864 22.232 1.00 82.25 276 GLY A CA 1
ATOM 2257 C C . GLY A 1 276 ? -22.480 -29.294 20.824 1.00 82.25 276 GLY A C 1
ATOM 2258 O O . GLY A 1 276 ? -21.782 -29.013 19.842 1.00 82.25 276 GLY A O 1
ATOM 2259 N N . PRO A 1 277 ? -23.659 -29.939 20.716 1.00 86.56 277 PRO A N 1
ATOM 2260 C CA . PRO A 1 277 ? -24.252 -30.306 19.435 1.00 86.56 277 PRO A CA 1
ATOM 2261 C C . PRO A 1 277 ? -24.446 -29.091 18.515 1.00 86.56 277 PRO A C 1
ATOM 2263 O O . PRO A 1 277 ? -24.421 -27.928 18.923 1.00 86.56 277 PRO A O 1
ATOM 2266 N N . LEU A 1 278 ? -24.615 -29.345 17.220 1.00 88.06 278 LEU A N 1
ATOM 2267 C CA . LEU A 1 278 ? -24.816 -28.260 16.266 1.00 88.06 278 LEU A CA 1
ATOM 2268 C C . LEU A 1 278 ? -26.176 -27.597 16.510 1.00 88.06 278 LEU A C 1
ATOM 2270 O O . LEU A 1 278 ? -27.177 -28.256 16.756 1.00 88.06 278 LEU A O 1
ATOM 2274 N N . TRP A 1 279 ? -26.245 -26.273 16.372 1.00 87.31 279 TRP A N 1
ATOM 2275 C CA . TRP A 1 279 ? -27.506 -25.534 16.529 1.00 87.31 279 TRP A CA 1
ATOM 2276 C C . TRP A 1 279 ? -28.634 -26.062 15.630 1.00 87.31 279 TRP A C 1
ATOM 2278 O O . TRP A 1 279 ? -29.801 -26.011 16.002 1.00 87.31 279 TRP A O 1
ATOM 2288 N N . SER A 1 280 ? -28.289 -26.597 14.456 1.00 88.69 280 SER A N 1
ATOM 2289 C CA . SER A 1 280 ? -29.236 -27.214 13.526 1.00 88.69 280 SER A CA 1
ATOM 2290 C C . SER A 1 280 ? -29.856 -28.515 14.041 1.00 88.69 280 SER A C 1
ATOM 2292 O O . SER A 1 280 ? -30.943 -28.855 13.592 1.00 88.69 280 SER A O 1
ATOM 2294 N N . THR A 1 281 ? -29.193 -29.235 14.953 1.00 90.94 281 THR A N 1
ATOM 2295 C CA . THR A 1 281 ? -29.681 -30.511 15.506 1.00 90.94 281 THR A CA 1
ATOM 2296 C C . THR A 1 281 ? -30.508 -30.334 16.776 1.00 90.94 281 THR A C 1
ATOM 2298 O O . THR A 1 281 ? -31.076 -31.307 17.255 1.00 90.94 281 THR A O 1
ATOM 2301 N N . LEU A 1 282 ? -30.566 -29.120 17.333 1.00 88.94 282 LEU A N 1
ATOM 2302 C CA . LEU A 1 282 ? -31.405 -28.817 18.493 1.00 88.94 282 LEU A CA 1
ATOM 2303 C C . LEU A 1 282 ? -32.883 -28.787 18.104 1.00 88.94 282 LEU A C 1
ATOM 2305 O O . LEU A 1 282 ? -33.239 -28.284 17.029 1.00 88.94 282 LEU A O 1
ATOM 2309 N N . SER A 1 283 ? -33.729 -29.255 19.017 1.00 91.56 283 SER A N 1
ATOM 2310 C CA . SER A 1 283 ? -35.180 -29.097 18.922 1.00 91.56 283 SER A CA 1
ATOM 2311 C C . SER A 1 283 ? -35.585 -27.623 19.036 1.00 91.56 283 SER A C 1
ATOM 2313 O O . SER A 1 283 ? -34.837 -26.779 19.545 1.00 91.56 283 SER A O 1
ATOM 2315 N N . ASP A 1 284 ? -36.778 -27.284 18.550 1.00 90.75 284 ASP A N 1
ATOM 2316 C CA . ASP A 1 284 ? -37.252 -25.898 18.581 1.00 90.75 284 ASP A CA 1
ATOM 2317 C C . ASP A 1 284 ? -37.522 -25.406 20.011 1.00 90.75 284 ASP A C 1
ATOM 2319 O O . ASP A 1 284 ? -37.278 -24.237 20.305 1.00 90.75 284 ASP A O 1
ATOM 2323 N N . GLU A 1 285 ? -37.888 -26.305 20.927 1.00 89.75 285 GLU A N 1
ATOM 2324 C CA . GLU A 1 285 ? -38.036 -26.024 22.362 1.00 89.75 285 GLU A CA 1
ATOM 2325 C C . GLU A 1 285 ? -36.695 -25.641 23.013 1.00 89.75 285 GLU A C 1
ATOM 2327 O O . GLU A 1 285 ? -36.593 -24.653 23.746 1.00 89.75 285 GLU A O 1
ATOM 2332 N N . GLU A 1 286 ? -35.619 -26.364 22.689 1.00 87.56 286 GLU A N 1
ATOM 2333 C CA . GLU A 1 286 ? -34.274 -26.052 23.184 1.00 87.56 286 GLU A CA 1
ATOM 2334 C C . GLU A 1 286 ? -33.749 -24.729 22.615 1.00 87.56 286 GLU A C 1
ATOM 2336 O O . GLU A 1 286 ? -33.099 -23.951 23.327 1.00 87.56 286 GLU A O 1
ATOM 2341 N N . LYS A 1 287 ? -34.051 -24.440 21.341 1.00 92.50 287 LYS A N 1
ATOM 2342 C CA . LYS A 1 287 ? -33.733 -23.150 20.710 1.00 92.50 287 LYS A CA 1
ATOM 2343 C C . LYS A 1 287 ? -34.536 -22.013 21.329 1.00 92.50 287 LYS A C 1
ATOM 2345 O O . LYS A 1 287 ? -33.988 -20.919 21.476 1.00 92.50 287 LYS A O 1
ATOM 2350 N N . GLU A 1 288 ? -35.783 -22.252 21.735 1.00 94.12 288 GLU A N 1
ATOM 2351 C CA . GLU A 1 288 ? -36.690 -21.239 22.283 1.00 94.12 288 GLU A CA 1
ATOM 2352 C C . GLU A 1 288 ? -36.066 -20.503 23.478 1.00 94.12 288 GLU A C 1
ATOM 2354 O O . GLU A 1 288 ? -36.120 -19.274 23.559 1.00 94.12 288 GLU A O 1
ATOM 2359 N N . LYS A 1 289 ? -35.369 -21.224 24.368 1.00 92.56 289 LYS A N 1
ATOM 2360 C CA . LYS A 1 289 ? -34.636 -20.631 25.502 1.00 92.56 289 LYS A CA 1
ATOM 2361 C C . LYS A 1 289 ? -33.607 -19.589 25.053 1.00 92.56 289 LYS A C 1
ATOM 2363 O O . LYS A 1 289 ? -33.471 -18.532 25.675 1.00 92.56 289 LYS A O 1
ATOM 2368 N N . TRP A 1 290 ? -32.861 -19.880 23.993 1.00 94.19 290 TRP A N 1
ATOM 2369 C CA . TRP A 1 290 ? -31.825 -18.993 23.460 1.00 94.19 290 TRP A CA 1
ATOM 2370 C C . TRP A 1 290 ? -32.414 -17.862 22.626 1.00 94.19 290 TRP A C 1
ATOM 2372 O O . TRP A 1 290 ? -31.925 -16.737 22.699 1.00 94.19 290 TRP A O 1
ATOM 2382 N N . VAL A 1 291 ? -33.498 -18.132 21.898 1.00 94.12 291 VAL A N 1
ATOM 2383 C CA . VAL A 1 291 ? -34.268 -17.115 21.176 1.00 94.12 291 VAL A CA 1
ATOM 2384 C C . VAL A 1 291 ? -34.860 -16.106 22.160 1.00 94.12 291 VAL A C 1
ATOM 2386 O O . VAL A 1 291 ? -34.661 -14.913 21.973 1.00 94.12 291 VAL A O 1
ATOM 2389 N N . LYS A 1 292 ? -35.467 -16.546 23.271 1.00 95.12 292 LYS A N 1
ATOM 2390 C CA . LYS A 1 292 ? -35.963 -15.660 24.342 1.00 95.12 292 LYS A CA 1
ATOM 2391 C C . LYS A 1 292 ? -34.855 -14.764 24.909 1.00 95.12 292 LYS A C 1
ATOM 2393 O O . LYS A 1 292 ? -35.083 -13.578 25.137 1.00 95.12 292 LYS A O 1
ATOM 2398 N N . LYS A 1 293 ? -33.643 -15.298 25.110 1.00 94.31 293 LYS A N 1
ATOM 2399 C CA . LYS A 1 293 ? -32.476 -14.495 25.525 1.00 94.31 293 LYS A CA 1
ATOM 2400 C C . LYS A 1 293 ? -32.060 -13.482 24.455 1.00 94.31 293 LYS A C 1
ATOM 2402 O O . LYS A 1 293 ? -31.828 -12.331 24.796 1.00 94.31 293 LYS A O 1
ATOM 2407 N N . ALA A 1 294 ? -32.016 -13.887 23.188 1.00 95.44 294 ALA A N 1
ATOM 2408 C CA . ALA A 1 294 ? -31.680 -13.005 22.072 1.00 95.44 294 ALA A CA 1
ATOM 2409 C C . ALA A 1 294 ? -32.715 -11.891 21.869 1.00 95.44 294 ALA A C 1
ATOM 2411 O O . ALA A 1 294 ? -32.346 -10.767 21.560 1.00 95.44 294 ALA A O 1
ATOM 2412 N N . VAL A 1 295 ? -34.001 -12.172 22.096 1.00 95.56 295 VAL A N 1
ATOM 2413 C CA . VAL A 1 295 ? -35.064 -11.158 22.068 1.00 95.56 295 VAL A CA 1
ATOM 2414 C C . VAL A 1 295 ? -34.862 -10.143 23.192 1.00 95.56 295 VAL A C 1
ATOM 2416 O O . VAL A 1 295 ? -34.949 -8.948 22.939 1.00 95.56 295 VAL A O 1
ATOM 2419 N N . LYS A 1 296 ? -34.530 -10.574 24.416 1.00 95.38 296 LYS A N 1
ATOM 2420 C CA . LYS A 1 296 ? -34.184 -9.636 25.504 1.00 95.38 296 LYS A CA 1
ATOM 2421 C C . LYS A 1 296 ? -32.952 -8.788 25.164 1.00 95.38 296 LYS A C 1
ATOM 2423 O O . LYS A 1 296 ? -32.943 -7.592 25.429 1.00 95.38 296 LYS A O 1
ATOM 2428 N N . ASP A 1 297 ? -31.937 -9.403 24.561 1.00 94.12 297 ASP A N 1
ATOM 2429 C CA . ASP A 1 297 ? -30.715 -8.731 24.106 1.00 94.12 297 ASP A CA 1
ATOM 2430 C C . ASP A 1 297 ? -30.988 -7.710 22.989 1.00 94.12 297 ASP A C 1
ATOM 2432 O O . ASP A 1 297 ? -30.390 -6.637 22.970 1.00 94.12 297 ASP A O 1
ATOM 2436 N N . LEU A 1 298 ? -31.928 -8.027 22.092 1.00 94.69 298 LEU A N 1
ATOM 2437 C CA . LEU A 1 298 ? -32.415 -7.123 21.054 1.00 94.69 298 LEU A CA 1
ATOM 2438 C C . LEU A 1 298 ? -33.114 -5.905 21.664 1.00 94.69 298 LEU A C 1
ATOM 2440 O O . LEU A 1 298 ? -32.736 -4.795 21.322 1.00 94.69 298 LEU A O 1
ATOM 2444 N N . HIS A 1 299 ? -34.037 -6.091 22.613 1.00 95.69 299 HIS A N 1
ATOM 2445 C CA . HIS A 1 299 ? -34.705 -4.964 23.281 1.00 95.69 299 HIS A CA 1
ATOM 2446 C C . HIS A 1 299 ? -33.712 -4.076 24.045 1.00 95.69 299 HIS A C 1
ATOM 2448 O O . HIS A 1 299 ? -33.844 -2.854 24.036 1.00 95.69 299 HIS A O 1
ATOM 2454 N N . ARG A 1 300 ? -32.693 -4.673 24.690 1.00 95.75 300 ARG A N 1
ATOM 2455 C CA . ARG A 1 300 ? -31.591 -3.905 25.293 1.00 95.75 300 ARG A CA 1
ATOM 2456 C C . ARG A 1 300 ? -30.900 -3.050 24.231 1.00 95.75 300 ARG A C 1
ATOM 2458 O O . ARG A 1 300 ? -30.763 -1.851 24.427 1.00 95.75 300 ARG A O 1
ATOM 2465 N N . TYR A 1 301 ? -30.481 -3.668 23.126 1.00 95.00 301 TYR A N 1
ATOM 2466 C CA . TYR A 1 301 ? -29.785 -2.980 22.040 1.00 95.00 301 TYR A CA 1
ATOM 2467 C C . TYR A 1 301 ? -30.632 -1.864 21.419 1.00 95.00 301 TYR A C 1
ATOM 2469 O O . TYR A 1 301 ? -30.110 -0.785 21.187 1.00 95.00 301 TYR A O 1
ATOM 2477 N N . GLU A 1 302 ? -31.923 -2.091 21.180 1.00 94.06 302 GLU A N 1
ATOM 2478 C CA . GLU A 1 302 ? -32.837 -1.078 20.638 1.00 94.06 302 GLU A CA 1
ATOM 2479 C C . GLU A 1 302 ? -32.921 0.145 21.555 1.00 94.06 302 GLU A C 1
ATOM 2481 O O . GLU A 1 302 ? -32.739 1.265 21.084 1.00 94.06 302 GLU A O 1
ATOM 2486 N N . LYS A 1 303 ? -33.084 -0.068 22.867 1.00 95.94 303 LYS A N 1
ATOM 2487 C CA . LYS A 1 303 ? -33.106 1.020 23.849 1.00 95.94 303 LYS A CA 1
ATOM 2488 C C . LYS A 1 303 ? -31.763 1.755 23.938 1.00 95.94 303 LYS A C 1
ATOM 2490 O O . LYS A 1 303 ? -31.731 2.980 23.922 1.00 95.94 303 LYS A O 1
ATOM 2495 N N . GLU A 1 304 ? -30.652 1.018 24.002 1.00 96.31 304 GLU A N 1
ATOM 2496 C CA . GLU A 1 304 ? -29.302 1.602 24.011 1.00 96.31 304 GLU A CA 1
ATOM 2497 C C . GLU A 1 304 ? -29.029 2.413 22.734 1.00 96.31 304 GLU A C 1
ATOM 2499 O O . GLU A 1 304 ? -28.408 3.471 22.802 1.00 96.31 304 GLU A O 1
ATOM 2504 N N . MET A 1 305 ? -29.493 1.937 21.573 1.00 94.19 305 MET A N 1
ATOM 2505 C CA . MET A 1 305 ? -29.362 2.643 20.297 1.00 94.19 305 MET A CA 1
ATOM 2506 C C . MET A 1 305 ? -30.210 3.909 20.251 1.00 94.19 305 MET A C 1
ATOM 2508 O O . MET A 1 305 ? -29.718 4.911 19.751 1.00 94.19 305 MET A O 1
ATOM 2512 N N . GLU A 1 306 ? -31.443 3.889 20.759 1.00 93.62 306 GLU A N 1
ATOM 2513 C CA . GLU A 1 306 ? -32.313 5.072 20.816 1.00 93.62 306 GLU A CA 1
ATOM 2514 C C . GLU A 1 306 ? -31.702 6.166 21.703 1.00 93.62 306 GLU A C 1
ATOM 2516 O O . GLU A 1 306 ? -31.521 7.301 21.262 1.00 93.62 306 GLU A O 1
ATOM 2521 N N . GLU A 1 307 ? -31.263 5.800 22.911 1.00 95.19 307 GLU A N 1
ATOM 2522 C CA . GLU A 1 307 ? -30.552 6.713 23.813 1.00 95.19 307 GLU A CA 1
ATOM 2523 C C . GLU A 1 307 ? -29.250 7.240 23.191 1.00 95.19 307 GLU A C 1
ATOM 2525 O O . GLU A 1 307 ? -28.875 8.398 23.382 1.00 95.19 307 GLU A O 1
ATOM 2530 N N . TRP A 1 308 ? -28.536 6.393 22.449 1.00 95.94 308 TRP A N 1
ATOM 2531 C CA . TRP A 1 308 ? -27.310 6.783 21.764 1.00 95.94 308 TRP A CA 1
ATOM 2532 C C . TRP A 1 308 ? -27.574 7.733 20.592 1.00 95.94 308 TRP A C 1
ATOM 2534 O O . TRP A 1 308 ? -26.875 8.736 20.469 1.00 95.94 308 TRP A O 1
ATOM 2544 N N . TYR A 1 309 ? -28.591 7.472 19.770 1.00 93.44 309 TYR A N 1
ATOM 2545 C CA . TYR A 1 309 ? -28.973 8.360 18.673 1.00 93.44 309 TYR A CA 1
ATOM 2546 C C . TYR A 1 309 ? -29.378 9.739 19.183 1.00 93.44 309 TYR A C 1
ATOM 2548 O O . TYR A 1 309 ? -28.916 10.725 18.615 1.00 93.44 309 TYR A O 1
ATOM 2556 N N . GLN A 1 310 ? -30.117 9.820 20.295 1.00 94.38 310 GLN A N 1
ATOM 2557 C CA . GLN A 1 310 ? -30.443 11.106 20.913 1.00 94.38 310 GLN A CA 1
ATOM 2558 C C . GLN A 1 310 ? -29.173 11.886 21.293 1.00 94.38 310 GLN A C 1
ATOM 2560 O O . GLN A 1 310 ? -29.030 13.054 20.949 1.00 94.38 310 GLN A O 1
ATOM 2565 N N . LYS A 1 311 ? -28.180 11.219 21.902 1.00 94.75 311 LYS A N 1
ATOM 2566 C CA . LYS A 1 311 ? -26.882 11.843 22.228 1.00 94.75 311 LYS A CA 1
ATOM 2567 C C . LYS A 1 311 ? -26.098 12.293 20.992 1.00 94.75 311 LYS A C 1
ATOM 2569 O O . LYS A 1 311 ? -25.283 13.208 21.092 1.00 94.75 311 LYS A O 1
ATOM 2574 N N . ILE A 1 312 ? -26.246 11.604 19.861 1.00 94.19 312 ILE A N 1
ATOM 2575 C CA . ILE A 1 312 ? -25.590 11.966 18.597 1.00 94.19 312 ILE A CA 1
ATOM 2576 C C . ILE A 1 312 ? -26.301 13.148 17.930 1.00 94.19 312 ILE A C 1
ATOM 2578 O O . ILE A 1 312 ? -25.621 14.020 17.386 1.00 94.19 312 ILE A O 1
ATOM 2582 N N . GLU A 1 313 ? -27.629 13.203 18.015 1.00 93.31 313 GLU A N 1
ATOM 2583 C CA . GLU A 1 313 ? -28.452 14.335 17.581 1.00 93.31 313 GLU A CA 1
ATOM 2584 C C . GLU A 1 313 ? -28.117 15.599 18.375 1.00 93.31 313 GLU A C 1
ATOM 2586 O O . GLU A 1 313 ? -27.803 16.624 17.774 1.00 93.31 313 GLU A O 1
ATOM 2591 N N . ASP A 1 314 ? -28.012 15.495 19.702 1.00 93.19 314 ASP A N 1
ATOM 2592 C CA . ASP A 1 314 ? -27.589 16.601 20.574 1.00 93.19 314 ASP A CA 1
ATOM 2593 C C . ASP A 1 314 ? -26.176 17.118 20.231 1.00 93.19 314 ASP A C 1
ATOM 2595 O O . ASP A 1 314 ? -25.848 18.284 20.453 1.00 93.19 314 ASP A O 1
ATOM 2599 N N . LYS A 1 315 ? -25.320 16.250 19.672 1.00 91.06 315 LYS A N 1
ATOM 2600 C CA . LYS A 1 315 ? -23.966 16.587 19.198 1.00 91.06 315 LYS A CA 1
ATOM 2601 C C . LYS A 1 315 ? -23.929 17.076 17.745 1.00 91.06 315 LYS A C 1
ATOM 2603 O O . LYS A 1 315 ? -22.847 17.421 17.275 1.00 91.06 315 LYS A O 1
ATOM 2608 N N . GLY A 1 316 ? -25.053 17.061 17.025 1.00 91.56 316 GLY A N 1
ATOM 2609 C CA . GLY A 1 316 ? -25.136 17.439 15.612 1.00 91.56 316 GLY A CA 1
ATOM 2610 C C . GLY A 1 316 ? -24.341 16.531 14.667 1.00 91.56 316 GLY A C 1
ATOM 2611 O O . GLY A 1 316 ? -23.908 16.984 13.613 1.00 91.56 316 GLY A O 1
ATOM 2612 N N . LYS A 1 317 ? -24.098 15.264 15.041 1.00 90.31 317 LYS A N 1
ATOM 2613 C CA . LYS A 1 317 ? -23.279 14.310 14.260 1.00 90.31 317 LYS A CA 1
ATOM 2614 C C . LYS A 1 317 ? -24.100 13.218 13.555 1.00 90.31 317 LYS A C 1
ATOM 2616 O O . LYS A 1 317 ? -23.539 12.194 13.167 1.00 90.31 317 LYS A O 1
ATOM 2621 N N . THR A 1 318 ? -25.413 13.401 13.407 1.00 91.06 318 THR A N 1
ATOM 2622 C CA . THR A 1 318 ? -26.331 12.403 12.821 1.00 91.06 318 THR A CA 1
ATOM 2623 C C . THR A 1 318 ? -25.936 12.026 11.401 1.00 91.06 318 THR A C 1
ATOM 2625 O O . THR A 1 318 ? -25.681 10.853 11.135 1.00 91.06 318 THR A O 1
ATOM 2628 N N . ASP A 1 319 ? -25.787 13.020 10.525 1.00 90.44 319 ASP A N 1
ATOM 2629 C CA . ASP A 1 319 ? -25.528 12.813 9.097 1.00 90.44 319 ASP A CA 1
ATOM 2630 C C . ASP A 1 319 ? -24.186 12.101 8.883 1.00 90.44 319 ASP A C 1
ATOM 2632 O O . ASP A 1 319 ? -24.096 11.113 8.155 1.00 90.44 319 ASP A O 1
ATOM 2636 N N . PHE A 1 320 ? -23.160 12.529 9.624 1.00 90.56 320 PHE A N 1
ATOM 2637 C CA . PHE A 1 320 ? -21.835 11.911 9.625 1.00 90.56 320 PHE A CA 1
ATOM 2638 C C . PHE A 1 320 ? -21.881 10.423 10.019 1.00 90.56 320 PHE A C 1
ATOM 2640 O O . PHE A 1 320 ? -21.274 9.567 9.371 1.00 90.56 320 PHE A O 1
ATOM 2647 N N . VAL A 1 321 ? -22.615 10.088 11.083 1.00 92.19 321 VAL A N 1
ATOM 2648 C CA . VAL A 1 321 ? -22.762 8.708 11.565 1.00 92.19 321 VAL A CA 1
ATOM 2649 C C . VAL A 1 321 ? -23.533 7.837 10.572 1.00 92.19 321 VAL A C 1
ATOM 2651 O O . VAL A 1 321 ? -23.128 6.697 10.311 1.00 92.19 321 VAL A O 1
ATOM 2654 N N . GLU A 1 322 ? -24.635 8.345 10.024 1.00 92.12 322 GLU A N 1
ATOM 2655 C CA . GLU A 1 322 ? -25.438 7.633 9.028 1.00 92.12 322 GLU A CA 1
ATOM 2656 C C . GLU A 1 322 ? -24.628 7.350 7.762 1.00 92.12 322 GLU A C 1
ATOM 2658 O O . GLU A 1 322 ? -24.613 6.214 7.269 1.00 92.12 322 GLU A O 1
ATOM 2663 N N . GLU A 1 323 ? -23.873 8.344 7.294 1.00 93.12 323 GLU A N 1
ATOM 2664 C CA . GLU A 1 323 ? -22.988 8.193 6.149 1.00 93.12 323 GLU A CA 1
ATOM 2665 C C . GLU A 1 323 ? -21.909 7.137 6.415 1.00 93.12 323 GLU A C 1
ATOM 2667 O O . GLU A 1 323 ? -21.724 6.225 5.604 1.00 93.12 323 GLU A O 1
ATOM 2672 N N . MET A 1 324 ? -21.259 7.155 7.584 1.00 93.00 324 MET A N 1
ATOM 2673 C CA . MET A 1 324 ? -20.298 6.110 7.955 1.00 93.00 324 MET A CA 1
ATOM 2674 C C . MET A 1 324 ? -20.914 4.703 7.931 1.00 93.00 324 MET A C 1
ATOM 2676 O O . MET A 1 324 ? -20.279 3.757 7.445 1.00 93.00 324 MET A O 1
ATOM 2680 N N . PHE A 1 325 ? -22.141 4.524 8.432 1.00 92.44 325 PHE A N 1
ATOM 2681 C CA . PHE A 1 325 ? -22.815 3.223 8.393 1.00 92.44 325 PHE A CA 1
ATOM 2682 C C . PHE A 1 325 ? -23.100 2.755 6.959 1.00 92.44 325 PHE A C 1
ATOM 2684 O O . PHE A 1 325 ? -22.856 1.580 6.640 1.00 92.44 325 PHE A O 1
ATOM 2691 N N . GLU A 1 326 ? -23.557 3.647 6.079 1.00 92.31 326 GLU A N 1
ATOM 2692 C CA . GLU A 1 326 ? -23.781 3.326 4.666 1.00 92.31 326 GLU A CA 1
ATOM 2693 C C . GLU A 1 326 ? -22.464 3.055 3.919 1.00 92.31 326 GLU A C 1
ATOM 2695 O O . GLU A 1 326 ? -22.367 2.075 3.170 1.00 92.31 326 GLU A O 1
ATOM 2700 N N . LEU A 1 327 ? -21.396 3.807 4.192 1.00 91.44 327 LEU A N 1
ATOM 2701 C CA . LEU A 1 327 ? -20.055 3.550 3.657 1.00 91.44 327 LEU A CA 1
ATOM 2702 C C . LEU A 1 327 ? -19.528 2.169 4.071 1.00 91.44 327 LEU A C 1
ATOM 2704 O O . LEU A 1 327 ? -19.023 1.408 3.241 1.00 91.44 327 LEU A O 1
ATOM 2708 N N . ILE A 1 328 ? -19.702 1.771 5.335 1.00 90.44 328 ILE A N 1
ATOM 2709 C CA . ILE A 1 328 ? -19.316 0.431 5.809 1.00 90.44 328 ILE A CA 1
ATOM 2710 C C . ILE A 1 328 ? -20.103 -0.663 5.076 1.00 90.44 328 ILE A C 1
ATOM 2712 O O . ILE A 1 328 ? -19.547 -1.710 4.726 1.00 90.44 328 ILE A O 1
ATOM 2716 N N . LYS A 1 329 ? -21.400 -0.453 4.845 1.00 88.50 329 LYS A N 1
ATOM 2717 C CA . LYS A 1 329 ? -22.285 -1.410 4.167 1.00 88.50 329 LYS A CA 1
ATOM 2718 C C . LYS A 1 329 ? -21.959 -1.540 2.679 1.00 88.50 329 LYS A C 1
ATOM 2720 O O . LYS A 1 329 ? -21.941 -2.658 2.162 1.00 88.50 329 LYS A O 1
ATOM 2725 N N . THR A 1 330 ? -21.671 -0.435 1.999 1.00 86.62 330 THR A N 1
ATOM 2726 C CA . THR A 1 330 ? -21.328 -0.408 0.569 1.00 86.62 330 THR A CA 1
ATOM 2727 C C . THR A 1 330 ? -19.918 -0.941 0.309 1.00 86.62 330 THR A C 1
ATOM 2729 O O . THR A 1 330 ? -19.741 -1.791 -0.566 1.00 86.62 330 THR A O 1
ATOM 2732 N N . ASN A 1 331 ? -18.923 -0.573 1.123 1.00 80.25 331 ASN A N 1
ATOM 2733 C CA . ASN A 1 331 ? -17.555 -1.079 0.980 1.00 80.25 331 ASN A CA 1
ATOM 2734 C C . ASN A 1 331 ? -17.428 -2.576 1.312 1.00 80.25 331 ASN A C 1
ATOM 2736 O O . ASN A 1 331 ? -16.616 -3.261 0.695 1.00 80.25 331 ASN A O 1
ATOM 2740 N N . LYS A 1 332 ? -18.270 -3.133 2.199 1.00 67.94 332 LYS A N 1
ATOM 2741 C CA . LYS A 1 332 ? -18.362 -4.596 2.410 1.00 67.94 332 LYS A CA 1
ATOM 2742 C C . LYS A 1 332 ? -18.917 -5.357 1.202 1.00 67.94 332 LYS A C 1
ATOM 2744 O O . LYS A 1 332 ? -18.655 -6.551 1.076 1.00 67.94 332 LYS A O 1
ATOM 2749 N N . LYS A 1 333 ? -19.692 -4.692 0.338 1.00 58.94 333 LYS A N 1
ATOM 2750 C CA . LYS A 1 333 ? -20.259 -5.275 -0.888 1.00 58.94 333 LYS A CA 1
ATOM 2751 C C . LYS A 1 333 ? -19.327 -5.157 -2.095 1.00 58.94 333 LYS A C 1
ATOM 2753 O O . LYS A 1 333 ? -19.519 -5.901 -3.054 1.00 58.94 333 LYS A O 1
ATOM 2758 N N . LYS A 1 334 ? -18.324 -4.267 -2.069 1.00 54.94 334 LYS A N 1
ATOM 2759 C CA . LYS A 1 334 ? -17.305 -4.205 -3.128 1.00 54.94 334 LYS A CA 1
ATOM 2760 C C . LYS A 1 334 ? -16.547 -5.542 -3.131 1.00 54.94 334 LYS A C 1
ATOM 2762 O O . LYS A 1 334 ? -15.956 -5.893 -2.106 1.00 54.94 334 LYS A O 1
ATOM 2767 N N . PRO A 1 335 ? -16.552 -6.313 -4.236 1.00 44.56 335 PRO A N 1
ATOM 2768 C CA . PRO A 1 335 ? -15.746 -7.520 -4.307 1.00 44.56 335 PRO A CA 1
ATOM 2769 C C . PRO A 1 335 ? -14.294 -7.109 -4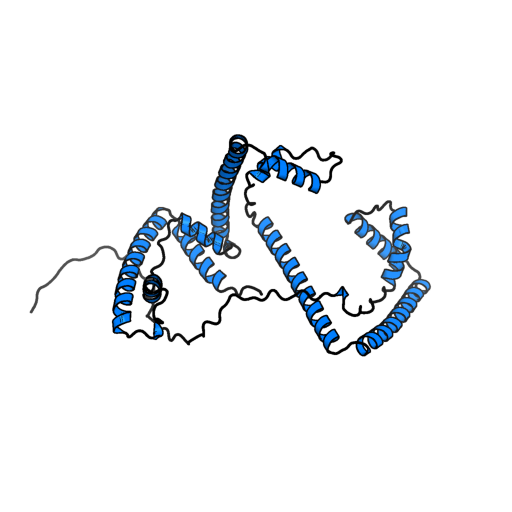.082 1.00 44.56 335 PRO A C 1
ATOM 2771 O O . PRO A 1 335 ? -13.788 -6.205 -4.750 1.00 44.56 335 PRO A O 1
ATOM 2774 N N . THR A 1 336 ? -13.631 -7.744 -3.115 1.00 44.28 336 THR A N 1
ATOM 2775 C CA . THR A 1 336 ? -12.184 -7.620 -2.971 1.00 44.28 336 THR A CA 1
ATOM 2776 C C . THR A 1 336 ? -11.583 -8.017 -4.312 1.00 44.28 336 THR A C 1
ATOM 2778 O O . THR A 1 336 ? -11.672 -9.180 -4.705 1.00 44.28 336 THR A O 1
ATOM 2781 N N . LYS A 1 337 ? -11.062 -7.034 -5.063 1.00 42.78 337 LYS A N 1
ATOM 2782 C CA . LYS A 1 337 ? -10.350 -7.285 -6.320 1.00 42.78 337 LYS A CA 1
ATOM 2783 C C . LYS A 1 337 ? -9.220 -8.259 -5.977 1.00 42.78 337 LYS A C 1
ATOM 2785 O O . LYS A 1 337 ? -8.308 -7.902 -5.234 1.00 42.78 337 LYS A O 1
ATOM 2790 N N . LYS A 1 338 ? -9.390 -9.520 -6.377 1.00 34.34 338 LYS A N 1
ATOM 2791 C CA . LYS A 1 338 ? -8.471 -10.627 -6.090 1.00 34.34 338 LYS A CA 1
ATOM 2792 C C . LYS A 1 338 ? -7.302 -10.628 -7.059 1.00 34.34 338 LYS A C 1
ATOM 2794 O O . LYS A 1 338 ? -7.566 -10.411 -8.261 1.00 34.34 338 LYS A O 1
#

pLDDT: mean 82.61, std 20.13, range [26.86, 96.88]

Radius of gyration: 33.96 Å; chains: 1; bounding box: 103×48×80 Å

Organism: Mytilus coruscus (NCBI:txid42192)

InterPro domains:
  IPR009071 High mobility group box domain [PF00505] (54-126)
  IPR009071 High mobility group box domain [PF00505] (167-231)
  IPR009071 High mobility group box domain [PS50118] (54-126)
  IPR009071 High mobility group box domain [PS50118] (167-232)
  IPR009071 High mobility group box domain [PS50118] (259-309)
  IPR009071 High mobility group box domain [SM00398] (53-127)
  IPR009071 High mobility group box domain [SM00398] (166-233)
  IPR009071 High mobility group box domain [SM00398] (258-310)
  IPR036910 High mobility group box domain superfamily [G3DSA:1.10.30.10] (48-162)
  IPR036910 High mobility group box domain superfamily [G3DSA:1.10.30.10] (165-245)
  IPR036910 High mobility group box domain superfamily [G3DSA:1.10.30.10] (260-325)
  IPR036910 High mobility group box domain superfamily [SSF47095] (50-144)
  IPR036910 High mobility group box domain superfamily [SSF47095] (164-238)
  IPR036910 High mobility group box domain superfamily [SSF47095] (250-323)
  IPR050342 High Mobility Group Box (HMGB) [PTHR48112] (139-255)

Secondary structure (DSSP, 8-state):
----------------S------------------------PPPP-TTSSPPPPPPPPPHHHHHHHHHHHHHHHHTT--S-HHHHHHHHHHHHHHHHHS-HHHHHHHHHHHHHHHHHHHHHHHHHHHH--HHHHHHHHHHHHHHHHHHHHHHHHHHHHHHHHHTTPPPPPPPHHHHHHHHHPPPTT-SS-HHHHHHHHHHHHHHS-HHHHHHHHHHHHHHHHHHHHHHHHHHHHHHHTT-GGGS-HHHHHHHHHHTTPPPPPPPHHHHHHHH-TTS--GGGS-HHHHHHHHHHHHHHHHHHHHHHHHHHHHHHHTT-HHHHHHHHHHHHHHHHS----

Foldseek 3Di:
DDDDDDDDDDDPDDPPPDDPPDPDPDPDDDDPPDPPPPPPPPDQQDPPPADDADDQDDALLRVQCVVCQVVLCVVVVQPDDPVSVVVSVVVSVVVLVVDDPVVSVVSRVVSVVSRVVSVVSNVVVVVPDDPVSVVSVVVNVVVVVVVVVVVVVVVVLVVVCVVLVPDDAFDALLRVQCVVPPDDPPDPDDPVVSSVVSVVVVVVDDPVVSVVSRVVRVVSNVVNVVVLLVSCLVCLVVVNNLSPDLVSLVVNCVVLVQDDDQDQLQRVCCVVCVPDDHPVPDDVVVSVVSNVVSVVSNVVNVVVNVVSCVVCVVVVCNVVNVSSVVSSVVSVVPPPPD